Protein AF-A0A7S2W1U4-F1 (afdb_monomer)

Foldseek 3Di:
DDDDDDDDDDDDDDPDDDPPDDDDDDPPDDDDDDDDDPPDPPPPPPPPPDPDPPVPPPVVLVVVVVVVVPPPDDDDDDDDDDDDDDDDDDDDDDPPPPPDPPPPDPDDQDDLVNLQVVQWDQDPVRQIDSLRCLALVSLVSSQVSDPDRDPDSVVVSVCSLVCQFAVLDPPRPHDPPRNSSNVLVQLQPDLARNSQVPDADPVPRDRDRHSNVGPPHQGPVNCVVVVNPPPSDPPPDDDPDPPDPPPPDDDDD

pLDDT: mean 70.22, std 23.16, range [35.12, 98.31]

Sequence (253 aa):
HLHDGTEAKNPHPLKMSNIRTSPQQTNLHLHDGTEANFEHYDSHLLEFHGPNEDETSDLELLDWLSASSMLELSKNDPQASQQSNDPQANQQSGSVKKELPLLIDLGTTRTSLSVFLDYVQIGPDGKVDVSGILSRDCYEAWIKSRRSPPKNPEQAFRKSLVARITRTNHGTIPFTPEIEAGLLKLIRRSHVWECFRDRIKPQTGKLIRIGVKACRAVGHHERLALGTKVEVGCKRGNSSVVEQPQTKRLKSE

Secondary structure (DSSP, 8-state):
----------PPP-------------------------------------------STTHHHHHHHHHTTSS----------------------------------S----HHHHHHTT-EE-TTS-EE-GGGGSHHHHHHHHHTSSS--SSHHHHHHHHHHHHHH--STTPPPPPHHHHHHHHHHHHH-SS-GGGTT-B-TTT--B--TTTT---PPPHHHHHHTT---------S----------------

Mean predicted aligned error: 18.12 Å

Organism: NCBI:txid96639

Structure (mmCIF, N/CA/C/O backbone):
data_AF-A0A7S2W1U4-F1
#
_entry.id   AF-A0A7S2W1U4-F1
#
loop_
_atom_site.group_PDB
_atom_site.id
_atom_site.type_symbol
_atom_site.label_atom_id
_atom_site.label_alt_id
_atom_site.label_comp_id
_atom_site.label_asym_id
_atom_site.label_entity_id
_atom_site.label_seq_id
_atom_site.pdbx_PDB_ins_code
_atom_site.Cartn_x
_atom_site.Cartn_y
_atom_site.Cartn_z
_atom_site.occupancy
_atom_site.B_iso_or_equiv
_atom_site.auth_seq_id
_atom_site.auth_comp_id
_atom_site.auth_asym_id
_atom_site.auth_atom_id
_atom_site.pdbx_PDB_model_num
ATOM 1 N N . HIS A 1 1 ? 29.432 10.791 75.190 1.00 53.31 1 HIS A N 1
ATOM 2 C CA . HIS A 1 1 ? 29.113 10.838 73.750 1.00 53.31 1 HIS A CA 1
ATOM 3 C C . HIS A 1 1 ? 27.600 10.679 73.664 1.00 53.31 1 HIS A C 1
ATOM 5 O O . HIS A 1 1 ? 27.140 9.568 73.859 1.00 53.31 1 HIS A O 1
ATOM 11 N N . LEU A 1 2 ? 26.782 11.725 73.834 1.00 49.03 2 LEU A N 1
ATOM 12 C CA . LEU A 1 2 ? 26.544 12.921 73.001 1.00 49.03 2 LEU A CA 1
ATOM 13 C C . LEU A 1 2 ? 25.961 12.604 71.610 1.00 49.03 2 LEU A C 1
ATOM 15 O O . LEU A 1 2 ? 26.601 11.892 70.842 1.00 49.03 2 LEU A O 1
ATOM 19 N N . HIS A 1 3 ? 24.813 13.256 71.359 1.00 42.50 3 HIS A N 1
ATOM 20 C CA . HIS A 1 3 ? 24.022 13.471 70.132 1.00 42.50 3 HIS A CA 1
ATOM 21 C C . HIS A 1 3 ? 22.961 12.413 69.779 1.00 42.50 3 HIS A C 1
ATOM 23 O O . HIS A 1 3 ? 23.266 11.246 69.576 1.00 42.50 3 HIS A O 1
ATOM 29 N N . ASP A 1 4 ? 21.679 12.757 69.991 1.00 46.75 4 ASP A N 1
ATOM 30 C CA . ASP A 1 4 ? 20.750 13.467 69.065 1.00 46.75 4 ASP A CA 1
ATOM 31 C C . ASP A 1 4 ? 20.205 12.485 68.016 1.00 46.75 4 ASP A C 1
ATOM 33 O O . ASP A 1 4 ? 20.963 11.795 67.353 1.00 46.75 4 ASP A O 1
ATOM 37 N N . GLY A 1 5 ? 18.901 12.291 67.836 1.00 50.69 5 GLY A N 1
ATOM 38 C CA . GLY A 1 5 ? 17.855 13.301 67.756 1.00 50.69 5 GLY A CA 1
ATOM 39 C C . GLY A 1 5 ? 17.369 13.322 66.305 1.00 50.69 5 GLY A C 1
ATOM 40 O O . GLY A 1 5 ? 18.093 13.771 65.424 1.00 50.69 5 GLY A O 1
ATOM 41 N N . THR A 1 6 ? 16.177 12.790 66.024 1.00 57.50 6 THR A N 1
ATOM 42 C CA . THR A 1 6 ? 15.364 13.217 64.868 1.00 57.50 6 THR A CA 1
ATOM 43 C C . THR A 1 6 ? 13.928 12.723 65.007 1.00 57.50 6 THR A C 1
ATOM 45 O O . THR A 1 6 ? 13.585 11.574 64.735 1.00 57.50 6 THR A O 1
ATOM 48 N N . GLU A 1 7 ? 13.098 13.652 65.470 1.00 51.91 7 GLU A N 1
ATOM 49 C CA . GLU A 1 7 ? 11.645 13.638 65.389 1.00 51.91 7 GLU A CA 1
ATOM 50 C C . GLU A 1 7 ? 11.137 13.787 63.944 1.00 51.91 7 GLU A C 1
ATOM 52 O O . GLU A 1 7 ? 11.825 14.254 63.035 1.00 51.91 7 GLU A O 1
ATOM 57 N N . ALA A 1 8 ? 9.873 13.398 63.791 1.00 57.78 8 ALA A N 1
ATOM 58 C CA . ALA A 1 8 ? 9.029 13.364 62.606 1.00 57.78 8 ALA A CA 1
ATOM 59 C C . ALA A 1 8 ? 8.947 14.657 61.768 1.00 57.78 8 ALA A C 1
ATOM 61 O O . ALA A 1 8 ? 9.084 15.760 62.293 1.00 57.78 8 ALA A O 1
ATOM 62 N N . LYS A 1 9 ? 8.536 14.518 60.490 1.00 50.97 9 LYS A N 1
ATOM 63 C CA . LYS A 1 9 ? 7.667 15.497 59.799 1.00 50.97 9 LYS A CA 1
ATOM 64 C C . LYS A 1 9 ? 7.007 14.964 58.509 1.00 50.97 9 LYS A C 1
ATOM 66 O O . LYS A 1 9 ? 7.676 14.656 57.533 1.00 50.97 9 LYS A O 1
ATOM 71 N N . ASN A 1 10 ? 5.670 15.019 58.539 1.00 53.12 10 ASN A N 1
ATOM 72 C CA . ASN A 1 10 ? 4.697 15.281 57.466 1.00 53.12 10 ASN A CA 1
ATOM 73 C C . ASN A 1 10 ? 4.377 14.228 56.379 1.00 53.12 10 ASN A C 1
ATOM 75 O O . ASN A 1 10 ? 5.093 14.119 55.386 1.00 53.12 10 ASN A O 1
ATOM 79 N N . PRO A 1 11 ? 3.182 13.602 56.445 1.00 60.91 11 PRO A N 1
ATOM 80 C CA . PRO A 1 11 ? 2.493 13.103 55.260 1.00 60.91 11 PRO A CA 1
ATOM 81 C C . PRO A 1 11 ? 1.891 14.265 54.448 1.00 60.91 11 PRO A C 1
ATOM 83 O O . PRO A 1 11 ? 1.248 15.169 54.984 1.00 60.91 11 PRO A O 1
ATOM 86 N N . HIS A 1 12 ? 2.104 14.237 53.134 1.00 59.34 12 HIS A N 1
ATOM 87 C CA . HIS A 1 12 ? 1.520 15.183 52.184 1.00 59.34 12 HIS A CA 1
ATOM 88 C C . HIS A 1 12 ? -0.023 15.154 52.213 1.00 59.34 12 HIS A C 1
ATOM 90 O O . HIS A 1 12 ? -0.610 14.072 52.162 1.00 59.34 12 HIS A O 1
ATOM 96 N N . PRO A 1 13 ? -0.706 16.314 52.195 1.00 62.66 13 PRO A N 1
ATOM 97 C CA . PRO A 1 13 ? -2.147 16.358 51.998 1.00 62.66 13 PRO A CA 1
ATOM 98 C C . PRO A 1 13 ? -2.496 16.053 50.535 1.00 62.66 13 PRO A C 1
ATOM 100 O O . PRO A 1 13 ? -2.068 16.743 49.605 1.00 62.66 13 PRO A O 1
ATOM 103 N N . LEU A 1 14 ? -3.314 15.017 50.344 1.00 57.00 14 LEU A N 1
ATOM 104 C CA . LEU A 1 14 ? -4.010 14.730 49.095 1.00 57.00 14 LEU A CA 1
ATOM 105 C C . LEU A 1 14 ? -4.913 15.920 48.750 1.00 57.00 14 LEU A C 1
ATOM 107 O O . LEU A 1 14 ? -5.888 16.208 49.444 1.00 57.00 14 LEU A O 1
ATOM 111 N N . LYS A 1 15 ? -4.591 16.619 47.659 1.00 56.38 15 LYS A N 1
ATOM 112 C CA . LYS A 1 15 ? -5.483 17.608 47.051 1.00 56.38 15 LYS A CA 1
ATOM 113 C C . LYS A 1 15 ? -6.695 16.874 46.478 1.00 56.38 15 LYS A C 1
ATOM 115 O O . LYS A 1 15 ? -6.633 16.343 45.373 1.00 56.38 15 LYS A O 1
ATOM 120 N N . MET A 1 16 ? -7.798 16.864 47.222 1.00 49.78 16 MET A N 1
ATOM 121 C CA . MET A 1 16 ? -9.113 16.563 46.666 1.00 49.78 16 MET A CA 1
ATOM 122 C C . MET A 1 16 ? -9.545 17.729 45.776 1.00 49.78 16 MET A C 1
ATOM 124 O O . MET A 1 16 ? -9.906 18.805 46.247 1.00 49.78 16 MET A O 1
ATOM 128 N N . SER A 1 17 ? -9.460 17.531 44.464 1.00 59.09 17 SER A N 1
ATOM 129 C CA . SER A 1 17 ? -10.113 18.399 43.493 1.00 59.09 17 SER A CA 1
ATOM 130 C C . SER A 1 17 ? -11.624 18.187 43.568 1.00 59.09 17 SER A C 1
ATOM 132 O O . SER A 1 17 ? -12.117 17.081 43.347 1.00 59.09 17 SER A O 1
ATOM 134 N N . ASN A 1 18 ? -12.328 19.273 43.880 1.00 50.25 18 ASN A N 1
ATOM 135 C CA . ASN A 1 18 ? -13.777 19.394 43.947 1.00 50.25 18 ASN A CA 1
ATOM 136 C C . ASN A 1 18 ? -14.485 18.758 42.742 1.00 50.25 18 ASN A C 1
ATOM 138 O O . ASN A 1 18 ? -14.383 19.240 41.612 1.00 50.25 18 ASN A O 1
ATOM 142 N N . ILE A 1 19 ? -15.274 17.721 43.018 1.00 50.03 19 ILE A N 1
ATOM 143 C CA . ILE A 1 19 ? -16.351 17.260 42.146 1.00 50.03 19 ILE A CA 1
ATOM 144 C C . ILE A 1 19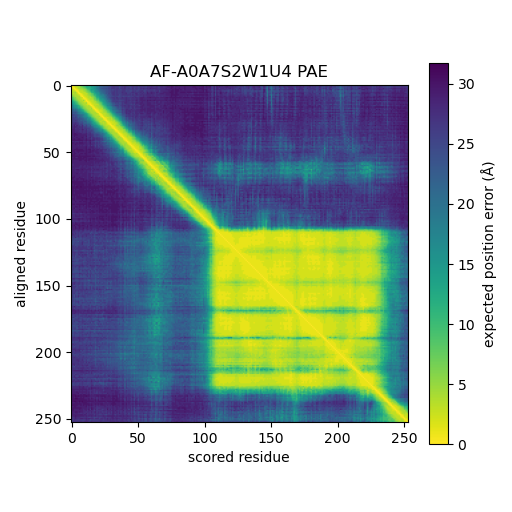 ? -17.428 18.345 42.192 1.00 50.03 19 ILE A C 1
ATOM 146 O O . ILE A 1 19 ? -18.155 18.483 43.172 1.00 50.03 19 ILE A O 1
ATOM 150 N N . ARG A 1 20 ? -17.507 19.155 41.136 1.00 46.09 20 ARG A N 1
ATOM 151 C CA . ARG A 1 20 ? -18.619 20.081 40.916 1.00 46.09 20 ARG A CA 1
ATOM 152 C C . ARG A 1 20 ? -19.754 19.280 40.277 1.00 46.09 20 ARG A C 1
ATOM 154 O O . ARG A 1 20 ? -19.863 19.202 39.057 1.00 46.09 20 ARG A O 1
ATOM 161 N N . THR A 1 21 ? -20.563 18.633 41.109 1.00 48.72 21 THR A N 1
ATOM 162 C CA . THR A 1 21 ? -21.870 18.102 40.715 1.00 48.72 21 THR A CA 1
ATOM 163 C C . THR A 1 21 ? -22.770 19.280 40.356 1.00 48.72 21 THR A C 1
ATOM 165 O O . THR A 1 21 ? -23.131 20.095 41.200 1.00 48.72 21 THR A O 1
ATOM 168 N N . SER A 1 22 ? -23.091 19.398 39.071 1.00 49.06 22 SER A N 1
ATOM 169 C CA . SER A 1 22 ? -24.125 20.302 38.581 1.00 49.06 22 SER A CA 1
ATOM 170 C C . SER A 1 22 ? -25.418 19.492 38.447 1.00 49.06 22 SER A C 1
ATOM 172 O O . SER A 1 22 ? -25.438 18.548 37.657 1.00 49.06 22 SER A O 1
ATOM 174 N N . PRO A 1 23 ? -26.480 19.790 39.213 1.00 54.41 23 PRO A N 1
ATOM 175 C CA . PRO A 1 23 ? -27.789 19.212 38.970 1.00 54.41 23 PRO A CA 1
ATOM 176 C C . PRO A 1 23 ? -28.484 20.058 37.900 1.00 54.41 23 PRO A C 1
ATOM 178 O O . PRO A 1 23 ? -29.063 21.099 38.203 1.00 54.41 23 PRO A O 1
ATOM 181 N N . GLN A 1 24 ? -28.418 19.636 36.637 1.00 47.47 24 GLN A N 1
ATOM 182 C CA . GLN A 1 24 ? -29.320 20.164 35.614 1.00 47.47 24 GLN A CA 1
ATOM 183 C C . GLN A 1 24 ? -30.478 19.193 35.401 1.00 47.47 24 GLN A C 1
ATOM 185 O O . GLN A 1 24 ? -30.355 18.152 34.766 1.00 47.47 24 GLN A O 1
ATOM 190 N N . GLN A 1 25 ? -31.569 19.565 36.068 1.00 47.97 25 GLN A N 1
ATOM 191 C CA . GLN A 1 25 ? -32.973 19.448 35.684 1.00 47.97 25 GLN A CA 1
ATOM 192 C C . GLN A 1 25 ? -33.305 18.473 34.546 1.00 47.97 25 GLN A C 1
ATOM 194 O O . GLN A 1 25 ? -33.099 18.735 33.363 1.00 47.97 25 GLN A O 1
ATOM 199 N N . THR A 1 26 ? -33.971 17.394 34.942 1.00 47.81 26 THR A N 1
ATOM 200 C CA . THR A 1 26 ? -34.848 16.586 34.102 1.00 47.81 26 THR A CA 1
ATOM 201 C C . THR A 1 26 ? -36.042 17.427 33.643 1.00 47.81 26 THR A C 1
ATOM 203 O O . THR A 1 26 ? -36.993 17.614 34.399 1.00 47.81 26 THR A O 1
ATOM 206 N N . ASN A 1 27 ? -36.020 17.909 32.400 1.00 45.00 27 ASN A N 1
ATOM 207 C CA . ASN A 1 27 ? -37.248 18.241 31.682 1.00 45.00 27 ASN A CA 1
ATOM 208 C C . ASN A 1 27 ? -37.675 17.002 30.890 1.00 45.00 27 ASN A C 1
ATOM 210 O O . ASN A 1 27 ? -37.241 16.772 29.764 1.00 45.00 27 ASN A O 1
ATOM 214 N N . LEU A 1 28 ? -38.508 16.183 31.533 1.00 43.19 28 LEU A N 1
ATOM 215 C CA . LEU A 1 28 ? -39.377 15.220 30.867 1.00 43.19 28 LEU A CA 1
ATOM 216 C C . LEU A 1 28 ? -40.423 16.025 30.089 1.00 43.19 28 LEU A C 1
ATOM 218 O O . LEU A 1 28 ? -41.425 16.457 30.652 1.00 43.19 28 LEU A O 1
ATOM 222 N N . HIS A 1 29 ? -40.166 16.261 28.804 1.00 47.44 29 HIS A N 1
ATOM 223 C CA . HIS A 1 29 ? -41.210 16.658 27.870 1.00 47.44 29 HIS A CA 1
ATOM 224 C C . HIS A 1 29 ? -41.715 15.390 27.186 1.00 47.44 29 HIS A C 1
ATOM 226 O O . HIS A 1 29 ? -41.067 14.823 26.307 1.00 47.44 29 HIS A O 1
ATOM 232 N N . LEU A 1 30 ? -42.847 14.909 27.695 1.00 45.09 30 LEU A N 1
ATOM 233 C CA . LEU A 1 30 ? -43.672 13.884 27.082 1.00 45.09 30 LEU A CA 1
ATOM 234 C C . LEU A 1 30 ? -44.265 14.506 25.807 1.00 45.09 30 LEU A C 1
ATOM 236 O O . LEU A 1 30 ? -45.206 15.291 25.889 1.00 45.09 30 LEU A O 1
ATOM 240 N N . HIS A 1 31 ? -43.689 14.208 24.642 1.00 46.72 31 HIS A N 1
ATOM 241 C CA . HIS A 1 31 ? -44.407 14.372 23.382 1.00 46.72 31 HIS A CA 1
ATOM 242 C C . HIS A 1 31 ? -45.022 13.034 23.015 1.00 46.72 31 HIS A C 1
ATOM 244 O O . HIS A 1 31 ? -44.354 12.102 22.570 1.00 46.72 31 HIS A O 1
ATOM 250 N N . ASP A 1 32 ? -46.311 12.982 23.306 1.00 44.62 32 ASP A N 1
ATOM 251 C CA . ASP A 1 32 ? -47.260 12.009 22.819 1.00 44.62 32 ASP A CA 1
ATOM 252 C C . ASP A 1 32 ? -47.449 12.185 21.302 1.00 44.62 32 ASP A C 1
ATOM 254 O O . ASP A 1 32 ? -47.448 13.310 20.799 1.00 44.62 32 ASP A O 1
ATOM 258 N N . GLY A 1 33 ? -47.594 11.055 20.612 1.00 47.78 33 GLY A N 1
ATOM 259 C CA . GLY A 1 33 ? -48.201 10.899 19.289 1.00 47.78 33 GLY A CA 1
ATOM 260 C C . GLY A 1 33 ? -47.748 11.802 18.137 1.00 47.78 33 GLY A C 1
ATOM 261 O O . GLY A 1 33 ? -48.260 12.904 17.961 1.00 47.78 33 GLY A O 1
ATOM 262 N N . THR A 1 34 ? -46.975 11.250 17.196 1.00 41.53 34 THR A N 1
ATOM 263 C CA . THR A 1 34 ? -47.354 11.376 15.776 1.00 41.53 34 THR A CA 1
ATOM 264 C C . THR A 1 34 ? -46.799 10.217 14.950 1.00 41.53 34 THR A C 1
ATOM 266 O O . THR A 1 34 ? -45.601 10.072 14.734 1.00 41.53 34 THR A O 1
ATOM 269 N N . GLU A 1 35 ? -47.740 9.346 14.612 1.00 40.97 35 GLU A N 1
ATOM 270 C CA . GLU A 1 35 ? -47.898 8.518 13.420 1.00 40.97 35 GLU A CA 1
ATOM 271 C C . GLU A 1 35 ? -46.722 8.388 12.442 1.00 40.97 35 GLU A C 1
ATOM 273 O O . GLU A 1 35 ? -46.142 9.343 11.928 1.00 40.97 35 GLU A O 1
ATOM 278 N N . ALA A 1 36 ? -46.456 7.122 12.130 1.00 50.59 36 ALA A N 1
ATOM 279 C CA . ALA A 1 36 ? -45.619 6.666 11.046 1.00 50.59 36 ALA A CA 1
ATOM 280 C C . ALA A 1 36 ? -46.023 7.309 9.709 1.00 50.59 36 ALA A C 1
ATOM 282 O O . ALA A 1 36 ? -47.013 6.915 9.101 1.00 50.59 36 ALA A O 1
ATOM 283 N N . ASN A 1 37 ? -45.185 8.213 9.206 1.00 40.19 37 ASN A N 1
ATOM 284 C CA . ASN A 1 37 ? -45.071 8.458 7.775 1.00 40.19 37 ASN A CA 1
ATOM 285 C C . ASN A 1 37 ? -43.780 7.807 7.287 1.00 40.19 37 ASN A C 1
ATOM 287 O O . ASN A 1 37 ? -42.676 8.336 7.410 1.00 40.19 37 ASN A O 1
ATOM 291 N N . PHE A 1 38 ? -43.954 6.592 6.772 1.00 40.97 38 PHE A N 1
ATOM 292 C CA . PHE A 1 38 ? -42.997 5.898 5.927 1.00 40.97 38 PHE A CA 1
ATOM 293 C C . PHE A 1 38 ? -42.924 6.680 4.605 1.00 40.97 38 PHE A C 1
ATOM 295 O O . PHE A 1 38 ? -43.604 6.359 3.632 1.00 40.97 38 PHE A O 1
ATOM 302 N N . GLU A 1 39 ? -42.148 7.764 4.583 1.00 39.75 39 GLU A N 1
ATOM 303 C CA . GLU A 1 39 ? -41.808 8.436 3.333 1.00 39.75 39 GLU A CA 1
ATOM 304 C C . GLU A 1 39 ? -40.935 7.492 2.505 1.00 39.75 39 GLU A C 1
ATOM 306 O O . GLU A 1 39 ? -39.762 7.245 2.787 1.00 39.75 39 GLU A O 1
ATOM 311 N N . HIS A 1 40 ? -41.602 6.876 1.531 1.00 42.25 40 HIS A N 1
ATOM 312 C CA . HIS A 1 40 ? -41.146 6.674 0.163 1.00 42.25 40 HIS A CA 1
ATOM 313 C C . HIS A 1 40 ? -39.700 7.146 -0.066 1.00 42.25 40 HIS A C 1
ATOM 315 O O . HIS A 1 40 ? -39.442 8.307 -0.377 1.00 42.25 40 HIS A O 1
ATOM 321 N N . TYR A 1 41 ? -38.741 6.227 0.076 1.00 43.03 41 TYR A N 1
ATOM 322 C CA . TYR A 1 41 ? -37.433 6.424 -0.534 1.00 43.03 41 TYR A CA 1
ATOM 323 C C . TYR A 1 41 ? -37.633 6.284 -2.038 1.00 43.03 41 TYR A C 1
ATOM 325 O O . TYR A 1 41 ? -37.680 5.178 -2.576 1.00 43.03 41 TYR A O 1
ATOM 333 N N . ASP A 1 42 ? -37.815 7.436 -2.672 1.00 36.91 42 ASP A N 1
ATOM 334 C CA . ASP A 1 42 ? -37.832 7.602 -4.109 1.00 36.91 42 ASP A CA 1
ATOM 335 C C . ASP A 1 42 ? -36.513 7.059 -4.666 1.00 36.91 42 ASP A C 1
ATOM 337 O O . ASP A 1 42 ? -35.419 7.594 -4.443 1.00 36.91 42 ASP A O 1
ATOM 341 N N . SER A 1 43 ? -36.619 5.908 -5.320 1.00 41.94 43 SER A N 1
ATOM 342 C CA . SER A 1 43 ? -35.563 5.269 -6.081 1.00 41.94 43 SER A CA 1
ATOM 343 C C . SER A 1 43 ? -35.317 6.088 -7.343 1.00 41.94 43 SER A C 1
ATOM 345 O O . SER A 1 43 ? -35.634 5.657 -8.451 1.00 41.94 43 SER A O 1
ATOM 347 N N . HIS A 1 44 ? -34.729 7.272 -7.185 1.00 40.03 44 HIS A N 1
ATOM 348 C CA . HIS A 1 44 ? -34.102 7.953 -8.300 1.00 40.03 44 HIS A CA 1
ATOM 349 C C . HIS A 1 44 ? -32.885 7.135 -8.725 1.00 40.03 44 HIS A C 1
ATOM 351 O O . HIS A 1 44 ? -31.802 7.209 -8.140 1.00 40.03 44 HIS A O 1
ATOM 357 N N . LEU A 1 45 ? -3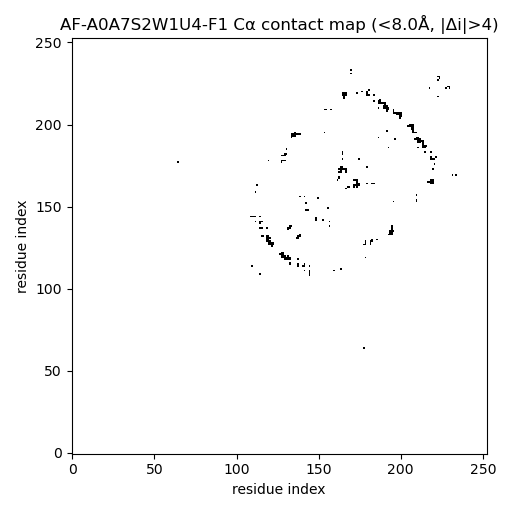3.137 6.316 -9.747 1.00 44.28 45 LEU A N 1
ATOM 358 C CA . LEU A 1 45 ? -32.213 5.899 -10.787 1.00 44.28 45 LEU A CA 1
ATOM 359 C C . LEU A 1 45 ? -31.160 7.002 -11.004 1.00 44.28 45 LEU A C 1
ATOM 361 O O . LEU A 1 45 ? -31.369 7.971 -11.731 1.00 44.28 45 LEU A O 1
ATOM 365 N N . LEU A 1 46 ? -30.016 6.871 -10.338 1.00 39.75 46 LEU A N 1
ATOM 366 C CA . LEU A 1 46 ? -28.792 7.517 -10.776 1.00 39.75 46 LEU A CA 1
ATOM 367 C C . LEU A 1 46 ? -28.317 6.702 -11.976 1.00 39.75 46 LEU A C 1
ATOM 369 O O . LEU A 1 46 ? -27.501 5.790 -11.841 1.00 39.75 46 LEU A O 1
ATOM 373 N N . GLU A 1 47 ? -28.866 7.024 -13.147 1.00 39.81 47 GLU A N 1
ATOM 374 C CA . GLU A 1 47 ? -28.213 6.755 -14.423 1.00 39.81 47 GLU A CA 1
ATOM 375 C C . GLU A 1 47 ? -26.906 7.550 -14.430 1.00 39.81 47 GLU A C 1
ATOM 377 O O . GLU A 1 47 ? -26.808 8.688 -14.888 1.00 39.81 47 GLU A O 1
ATOM 382 N N . PHE A 1 48 ? -25.882 6.964 -13.816 1.00 37.41 48 PHE A N 1
ATOM 383 C CA . PHE A 1 48 ? -24.517 7.400 -14.014 1.00 37.41 48 PHE A CA 1
ATOM 384 C C . PHE A 1 48 ? -24.171 7.020 -15.449 1.00 37.41 48 PHE A C 1
ATOM 386 O O . PHE A 1 48 ? -23.882 5.859 -15.736 1.00 37.41 48 PHE A O 1
ATOM 393 N N . HIS A 1 49 ? -24.234 8.003 -16.348 1.00 40.78 49 HIS A N 1
ATOM 394 C CA . HIS A 1 49 ? -23.565 7.921 -17.637 1.00 40.78 49 HIS A CA 1
ATOM 395 C C . HIS A 1 49 ? -22.132 7.444 -17.383 1.00 40.78 49 HIS A C 1
ATOM 397 O O . HIS A 1 49 ? -21.346 8.119 -16.708 1.00 40.78 49 HIS A O 1
ATOM 403 N N . GLY A 1 50 ? -21.845 6.227 -17.848 1.00 37.19 50 GLY A N 1
ATOM 404 C CA . GLY A 1 50 ? -20.525 5.627 -17.763 1.00 37.19 50 GLY A CA 1
ATOM 405 C C . GLY A 1 50 ? -19.489 6.547 -18.412 1.00 37.19 50 GLY A C 1
ATOM 406 O O . GLY A 1 50 ? -19.820 7.288 -19.341 1.00 37.19 50 GLY A O 1
ATOM 407 N N . PRO A 1 51 ? -18.240 6.554 -17.921 1.00 43.53 51 PRO A N 1
ATOM 408 C CA . PRO A 1 51 ? -17.176 7.227 -18.642 1.00 43.53 51 PRO A CA 1
ATOM 409 C C . PRO A 1 51 ? -17.043 6.567 -20.018 1.00 43.53 51 PRO A C 1
ATOM 411 O O . PRO A 1 51 ? -16.982 5.343 -20.103 1.00 43.53 51 PRO A O 1
ATOM 414 N N . ASN A 1 52 ? -17.042 7.396 -21.065 1.00 37.84 52 ASN A N 1
ATOM 415 C CA . ASN A 1 52 ? -16.758 6.996 -22.438 1.00 37.84 52 ASN A CA 1
ATOM 416 C C . ASN A 1 52 ? -15.566 6.035 -22.476 1.00 37.84 52 ASN A C 1
ATOM 418 O O . ASN A 1 52 ? -14.511 6.312 -21.898 1.00 37.84 52 ASN A O 1
ATOM 422 N N . GLU A 1 53 ? -15.765 4.922 -23.171 1.00 43.56 53 GLU A N 1
ATOM 423 C CA . GLU A 1 53 ? -14.729 3.971 -23.540 1.00 43.56 53 GLU A CA 1
ATOM 424 C C . GLU A 1 53 ? -13.802 4.621 -24.575 1.00 43.56 53 GLU A C 1
ATOM 426 O O . GLU A 1 53 ? -13.932 4.400 -25.772 1.00 43.56 53 GLU A O 1
ATOM 431 N N . ASP A 1 54 ? -12.864 5.450 -24.117 1.00 40.75 54 ASP A N 1
ATOM 432 C CA . ASP A 1 54 ? -11.631 5.704 -24.865 1.00 40.75 54 ASP A CA 1
ATOM 433 C C . ASP A 1 54 ? -10.610 4.627 -24.456 1.00 40.75 54 ASP A C 1
ATOM 435 O O . ASP A 1 54 ? -9.731 4.826 -23.611 1.00 40.75 54 ASP A O 1
ATOM 439 N N . GLU A 1 55 ? -10.769 3.437 -25.046 1.00 49.31 55 GLU A N 1
ATOM 440 C CA . GLU A 1 55 ? -9.823 2.310 -25.016 1.00 49.31 55 GLU A CA 1
ATOM 441 C C . GLU A 1 55 ? -8.535 2.616 -25.814 1.00 49.31 55 GLU A C 1
ATOM 443 O O . GLU A 1 55 ? -8.170 1.908 -26.750 1.00 49.31 55 GLU A O 1
ATOM 448 N N . THR A 1 56 ? -7.795 3.673 -25.467 1.00 47.59 56 THR A N 1
ATOM 449 C CA . THR A 1 56 ? -6.530 3.988 -26.169 1.00 47.59 56 THR A CA 1
ATOM 450 C C . THR A 1 56 ? -5.353 4.324 -25.258 1.00 47.59 56 THR A C 1
ATOM 452 O O . THR A 1 56 ? -4.430 5.014 -25.679 1.00 47.59 56 THR A O 1
ATOM 455 N N . SER A 1 57 ? -5.308 3.845 -24.009 1.00 50.41 57 SER A N 1
ATOM 456 C CA . SER A 1 57 ? -4.141 4.127 -23.139 1.00 50.41 57 SER A CA 1
ATOM 457 C C . SER A 1 57 ? -3.609 2.964 -22.298 1.00 50.41 57 SER A C 1
ATOM 459 O O . SER A 1 57 ? -2.600 3.139 -21.618 1.00 50.41 57 SER A O 1
ATOM 461 N N . ASP A 1 58 ? -4.193 1.764 -22.374 1.00 47.31 58 ASP A N 1
ATOM 462 C CA . ASP A 1 58 ? -3.692 0.604 -21.610 1.00 47.31 58 ASP A CA 1
ATOM 463 C C . ASP A 1 58 ? -2.556 -0.167 -22.325 1.00 47.31 58 ASP A C 1
ATOM 465 O O . ASP A 1 58 ? -1.889 -0.993 -21.699 1.00 47.31 58 ASP A O 1
ATOM 469 N N . LEU A 1 59 ? -2.264 0.139 -23.599 1.00 46.72 59 LEU A N 1
ATOM 470 C CA . LEU A 1 59 ? -1.172 -0.498 -24.355 1.00 46.72 59 LEU A CA 1
ATOM 471 C C . LEU A 1 59 ? 0.198 0.184 -24.185 1.00 46.72 59 LEU A C 1
ATOM 473 O O . LEU A 1 59 ? 1.209 -0.512 -24.203 1.00 46.72 59 LEU A O 1
ATOM 477 N N . GLU A 1 60 ? 0.272 1.494 -23.921 1.00 49.94 60 GLU A N 1
ATOM 478 C CA . GLU A 1 60 ? 1.574 2.168 -23.725 1.00 49.94 60 GLU A CA 1
ATOM 479 C C . GLU A 1 60 ? 2.201 1.883 -22.347 1.00 49.94 60 GLU A C 1
ATOM 481 O O . GLU A 1 60 ? 3.419 1.927 -22.176 1.00 49.94 60 GLU A O 1
ATOM 486 N N . LEU A 1 61 ? 1.390 1.512 -21.351 1.00 50.22 61 LEU A N 1
ATOM 487 C CA . LEU A 1 61 ? 1.872 1.203 -19.999 1.00 50.22 61 LEU A CA 1
ATOM 488 C C . LEU A 1 61 ? 2.465 -0.216 -19.886 1.00 50.22 61 LEU A C 1
ATOM 490 O O . LEU A 1 61 ? 3.184 -0.515 -18.929 1.00 50.22 61 LEU A O 1
ATOM 494 N N . LEU A 1 62 ? 2.173 -1.095 -20.851 1.00 47.69 62 LEU A N 1
ATOM 495 C CA . LEU A 1 62 ? 2.783 -2.424 -20.970 1.00 47.69 62 LEU A CA 1
ATOM 496 C C . LEU A 1 62 ? 4.158 -2.372 -21.653 1.00 47.69 62 LEU A C 1
ATOM 498 O O . LEU A 1 62 ? 5.029 -3.165 -21.295 1.00 47.69 62 LEU A O 1
ATOM 502 N N . ASP A 1 63 ? 4.388 -1.407 -22.546 1.00 49.53 63 ASP A N 1
ATOM 503 C CA . ASP A 1 63 ? 5.664 -1.263 -23.260 1.00 49.53 63 ASP A CA 1
ATOM 504 C C . ASP A 1 63 ? 6.806 -0.810 -22.324 1.00 49.53 63 ASP A C 1
ATOM 506 O O . ASP A 1 63 ? 7.945 -1.272 -22.416 1.00 49.53 63 ASP A O 1
ATOM 510 N N . TRP A 1 64 ? 6.484 -0.010 -21.299 1.00 52.44 64 TRP A N 1
ATOM 511 C CA . TRP A 1 64 ? 7.461 0.424 -20.292 1.00 52.44 64 TRP A CA 1
ATOM 512 C C . TRP A 1 64 ? 8.036 -0.726 -19.439 1.00 52.44 64 TRP A C 1
ATOM 514 O O . TRP A 1 64 ? 9.221 -0.708 -19.089 1.00 52.44 64 TRP A O 1
ATOM 524 N N . LEU A 1 65 ? 7.229 -1.750 -19.128 1.00 51.03 65 LEU A N 1
ATOM 525 C CA . LEU A 1 65 ? 7.703 -2.934 -18.395 1.00 51.03 65 LEU A CA 1
ATOM 526 C C . LEU A 1 65 ? 8.629 -3.807 -19.260 1.00 51.03 65 LEU A C 1
ATOM 528 O O . LEU A 1 65 ? 9.554 -4.418 -18.730 1.00 51.03 65 LEU A O 1
ATOM 532 N N . SER A 1 66 ? 8.429 -3.813 -20.583 1.00 54.28 66 SER A N 1
ATOM 533 C CA . SER A 1 66 ? 9.296 -4.517 -21.537 1.00 54.28 66 SER A CA 1
ATOM 534 C C . SER A 1 66 ? 10.675 -3.849 -21.653 1.00 54.28 66 SER A C 1
ATOM 536 O O . SER A 1 66 ? 11.708 -4.518 -21.604 1.00 54.28 66 SER A O 1
ATOM 538 N N . ALA A 1 67 ? 10.715 -2.511 -21.693 1.00 49.69 67 ALA A N 1
ATOM 539 C CA . ALA A 1 67 ? 11.958 -1.753 -21.855 1.00 49.69 67 ALA A CA 1
ATOM 540 C C . ALA A 1 67 ? 12.906 -1.837 -20.641 1.00 49.69 67 ALA A C 1
ATOM 542 O O . ALA A 1 67 ? 14.124 -1.757 -20.802 1.00 49.69 67 ALA A O 1
ATOM 543 N N . SER A 1 68 ? 12.375 -2.033 -19.428 1.00 51.06 68 SER A N 1
ATOM 544 C CA . SER A 1 68 ? 13.196 -2.135 -18.208 1.00 51.06 68 SER A CA 1
ATOM 545 C C . SER A 1 68 ? 13.796 -3.532 -17.996 1.00 51.06 68 SER A C 1
ATOM 547 O O . SER A 1 68 ? 14.831 -3.657 -17.347 1.00 51.06 68 SER A O 1
ATOM 549 N N . SER A 1 69 ? 13.223 -4.574 -18.612 1.00 46.00 69 SER A N 1
ATOM 550 C CA . SER A 1 69 ? 13.775 -5.938 -18.579 1.00 46.00 69 SER A CA 1
ATOM 551 C C . SER A 1 69 ? 14.996 -6.127 -19.494 1.00 46.00 69 SER A C 1
ATOM 553 O O . SER A 1 69 ? 15.643 -7.172 -19.437 1.00 46.00 69 SER A O 1
ATOM 555 N N . MET A 1 70 ? 15.324 -5.149 -20.347 1.00 47.25 70 MET A N 1
ATOM 556 C CA . MET A 1 70 ? 16.335 -5.303 -21.399 1.00 47.25 70 MET A CA 1
ATOM 557 C C . MET A 1 70 ? 17.747 -4.804 -21.041 1.00 47.25 70 MET A C 1
ATOM 559 O O . MET A 1 70 ? 18.640 -4.869 -21.885 1.00 47.25 70 MET A O 1
ATOM 563 N N . LEU A 1 71 ? 17.984 -4.338 -19.808 1.00 51.84 71 LEU A N 1
ATOM 564 C CA . LEU A 1 71 ? 19.288 -3.800 -19.383 1.00 51.84 71 LEU A CA 1
ATOM 565 C C . LEU A 1 71 ? 20.151 -4.738 -18.513 1.00 51.84 71 LEU A C 1
ATOM 567 O O . LEU A 1 71 ? 21.257 -4.347 -18.155 1.00 51.84 71 LEU A O 1
ATOM 571 N N . GLU A 1 72 ? 19.734 -5.981 -18.245 1.00 51.78 72 GLU A N 1
ATOM 572 C CA . GLU A 1 72 ? 20.531 -6.950 -17.457 1.00 51.78 72 GLU A CA 1
ATOM 573 C C . GLU A 1 72 ? 20.774 -8.301 -18.155 1.00 51.78 72 GLU A C 1
ATOM 575 O O . GLU A 1 72 ? 20.679 -9.363 -17.549 1.00 51.78 72 GLU A O 1
ATOM 580 N N . LEU A 1 73 ? 21.147 -8.299 -19.437 1.00 47.81 73 LEU A N 1
ATOM 581 C CA . LEU A 1 73 ? 21.674 -9.504 -20.094 1.00 47.81 73 LEU A CA 1
ATOM 582 C C . LEU A 1 73 ? 22.934 -9.171 -20.896 1.00 47.81 73 LEU A C 1
ATOM 584 O O . LEU A 1 73 ? 22.932 -9.093 -22.122 1.00 47.81 73 LEU A O 1
ATOM 588 N N . SER A 1 74 ? 24.050 -8.981 -20.192 1.00 49.81 74 SER A N 1
ATOM 589 C CA . SER A 1 74 ? 25.368 -9.112 -20.810 1.00 49.81 74 SER A CA 1
ATOM 590 C C . SER A 1 74 ? 26.371 -9.704 -19.826 1.00 49.81 74 SER A C 1
ATOM 592 O O . SER A 1 74 ? 26.719 -9.076 -18.830 1.00 49.81 74 SER A O 1
ATOM 594 N N . LYS A 1 75 ? 26.870 -10.885 -20.216 1.00 49.00 75 LYS A N 1
ATOM 595 C CA . LYS A 1 75 ? 27.994 -11.664 -19.673 1.00 49.00 75 LYS A CA 1
ATOM 596 C C . LYS A 1 75 ? 27.655 -12.568 -18.493 1.00 49.00 75 LYS A C 1
ATOM 598 O O . LYS A 1 75 ? 27.799 -12.177 -17.344 1.00 49.00 75 LYS A O 1
ATOM 603 N N . ASN A 1 76 ? 27.318 -13.816 -18.815 1.00 47.06 76 ASN A N 1
ATOM 604 C CA . ASN A 1 76 ? 28.078 -14.969 -18.328 1.00 47.06 76 ASN A CA 1
ATOM 605 C C . ASN A 1 76 ? 27.864 -16.156 -19.276 1.00 47.06 76 ASN A C 1
ATOM 607 O O . ASN A 1 76 ? 26.738 -16.606 -19.480 1.00 47.06 76 ASN A O 1
ATOM 611 N N . ASP A 1 77 ? 28.964 -16.608 -19.877 1.00 51.09 77 ASP A N 1
ATOM 612 C CA . ASP A 1 77 ? 29.035 -17.813 -20.701 1.00 51.09 77 ASP A CA 1
ATOM 613 C C . ASP A 1 77 ? 28.936 -19.095 -19.851 1.00 51.09 77 ASP A C 1
ATOM 615 O O . ASP A 1 77 ? 29.260 -19.078 -18.658 1.00 51.09 77 ASP A O 1
ATOM 619 N N . PRO A 1 78 ? 28.518 -20.223 -20.457 1.00 54.72 78 PRO A N 1
ATOM 620 C CA . PRO A 1 78 ? 28.243 -21.466 -19.758 1.00 54.72 78 PRO A CA 1
ATOM 621 C C . PRO A 1 78 ? 29.476 -22.379 -19.712 1.00 54.72 78 PRO A C 1
ATOM 623 O O . PRO A 1 78 ? 30.143 -22.603 -20.722 1.00 54.72 78 PRO A O 1
ATOM 626 N N . GLN A 1 79 ? 29.715 -23.021 -18.567 1.00 46.25 79 GLN A N 1
ATOM 627 C CA . GLN A 1 79 ? 30.420 -24.302 -18.548 1.00 46.25 79 GLN A CA 1
ATOM 628 C C . GLN A 1 79 ? 29.477 -25.414 -18.108 1.00 46.25 79 GLN A C 1
ATOM 630 O O . GLN A 1 79 ? 28.979 -25.460 -16.986 1.00 46.25 79 GLN A O 1
ATOM 635 N N . ALA A 1 80 ? 29.252 -26.307 -19.065 1.00 46.28 80 ALA A N 1
ATOM 636 C CA . ALA A 1 80 ? 28.636 -27.604 -18.908 1.00 46.28 80 ALA A CA 1
ATOM 637 C C . ALA A 1 80 ? 29.500 -28.518 -18.032 1.00 46.28 80 ALA A C 1
ATOM 639 O O . ALA A 1 80 ? 30.722 -28.546 -18.178 1.00 46.28 80 ALA A O 1
ATOM 640 N N . SER A 1 81 ? 28.858 -29.342 -17.206 1.00 53.72 81 SER A N 1
ATOM 641 C CA . SER A 1 81 ? 29.352 -30.664 -16.808 1.00 53.72 81 SER A CA 1
ATOM 642 C C . SER A 1 81 ? 28.178 -31.537 -16.362 1.00 53.72 81 SER A C 1
ATOM 644 O O . SER A 1 81 ? 27.253 -31.074 -15.702 1.00 53.72 81 SER A O 1
ATOM 646 N N . GLN A 1 82 ? 28.215 -32.778 -16.836 1.00 46.69 82 GLN A N 1
ATOM 647 C CA . GLN A 1 82 ? 27.190 -33.820 -16.810 1.00 46.69 82 GLN A CA 1
ATOM 648 C C . GLN A 1 82 ? 27.166 -34.623 -15.491 1.00 46.69 82 GLN A C 1
ATOM 650 O O . GLN A 1 82 ? 28.095 -34.511 -14.700 1.00 46.69 82 GLN A O 1
ATOM 655 N N . GLN A 1 83 ? 26.186 -35.546 -15.412 1.00 42.00 83 GLN A N 1
ATOM 656 C CA . GLN A 1 83 ? 26.026 -36.725 -14.521 1.00 42.00 83 GLN A CA 1
ATOM 657 C C . GLN A 1 83 ? 25.145 -36.487 -13.282 1.00 42.00 83 GLN A C 1
ATOM 659 O O . GLN A 1 83 ? 25.279 -35.476 -12.614 1.00 42.00 83 GLN A O 1
ATOM 664 N N . SER A 1 84 ? 24.220 -37.365 -12.884 1.00 47.78 84 SER A N 1
ATOM 665 C CA . SER A 1 84 ? 23.732 -38.662 -13.383 1.00 47.78 84 SER A CA 1
ATOM 666 C C . SER A 1 84 ? 22.430 -38.996 -12.633 1.00 47.78 84 SER A C 1
ATOM 668 O O . SER A 1 84 ? 22.187 -38.476 -11.547 1.00 47.78 84 SER A O 1
ATOM 670 N N . ASN A 1 85 ? 21.605 -39.858 -13.226 1.00 56.62 85 ASN A N 1
ATOM 671 C CA . ASN A 1 85 ? 20.341 -40.365 -12.686 1.00 56.62 85 ASN A CA 1
ATOM 672 C C . ASN A 1 85 ? 20.516 -41.175 -11.390 1.00 56.62 85 ASN A C 1
ATOM 674 O O . ASN A 1 85 ? 21.460 -41.951 -11.312 1.00 56.62 85 ASN A O 1
ATOM 678 N N . ASP A 1 86 ? 19.545 -41.084 -10.472 1.00 50.62 86 ASP A N 1
ATOM 679 C CA . ASP A 1 86 ? 18.931 -42.260 -9.828 1.00 50.62 86 ASP A CA 1
ATOM 680 C C . ASP A 1 86 ? 17.590 -41.909 -9.137 1.00 50.62 86 ASP A C 1
ATOM 682 O O . ASP A 1 86 ? 17.486 -40.851 -8.508 1.00 50.62 86 ASP A O 1
ATOM 686 N N . PRO A 1 87 ? 16.550 -42.770 -9.224 1.00 60.16 87 PRO A N 1
ATOM 687 C CA . PRO A 1 87 ? 15.271 -42.569 -8.554 1.00 60.16 87 PRO A CA 1
ATOM 688 C C . PRO A 1 87 ? 15.149 -43.453 -7.302 1.00 60.16 87 PRO A C 1
ATOM 690 O O . PRO A 1 87 ? 15.200 -44.680 -7.387 1.00 60.16 87 PRO A O 1
ATOM 693 N N . GLN A 1 88 ? 14.861 -42.858 -6.142 1.00 45.78 88 GLN A N 1
ATOM 694 C CA . GLN A 1 88 ? 14.254 -43.599 -5.035 1.00 45.78 88 GLN A CA 1
ATOM 695 C C . GLN A 1 88 ? 13.034 -42.878 -4.473 1.00 45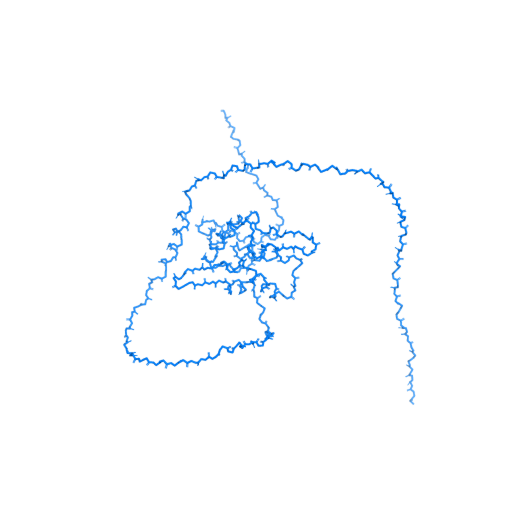.78 88 GLN A C 1
ATOM 697 O O . GLN A 1 88 ? 13.104 -41.810 -3.869 1.00 45.78 88 GLN A O 1
ATOM 702 N N . ALA A 1 89 ? 11.900 -43.541 -4.677 1.00 52.09 89 ALA A N 1
ATOM 703 C CA . ALA A 1 89 ? 10.682 -43.357 -3.926 1.00 52.09 89 ALA A CA 1
ATOM 704 C C . ALA A 1 89 ? 10.925 -43.691 -2.449 1.00 52.09 89 ALA A C 1
ATOM 706 O O . ALA A 1 89 ? 11.412 -44.776 -2.133 1.00 52.09 89 ALA A O 1
ATOM 707 N N . ASN A 1 90 ? 10.494 -42.813 -1.545 1.00 46.31 90 ASN A N 1
ATOM 708 C CA . ASN A 1 90 ? 10.018 -43.273 -0.250 1.00 46.31 90 ASN A CA 1
ATOM 709 C C . ASN A 1 90 ? 8.867 -42.392 0.240 1.00 46.31 90 ASN A C 1
ATOM 711 O O . ASN A 1 90 ? 9.000 -41.184 0.431 1.00 46.31 90 ASN A O 1
ATOM 715 N N . GLN A 1 91 ? 7.712 -43.038 0.366 1.00 51.09 91 GLN A N 1
ATOM 716 C CA . GLN A 1 91 ? 6.506 -42.521 0.993 1.00 51.09 91 GLN A CA 1
ATOM 717 C C . GLN A 1 91 ? 6.701 -42.452 2.515 1.00 51.09 91 GLN A C 1
ATOM 719 O O . GLN A 1 91 ? 7.577 -43.107 3.064 1.00 51.09 91 GLN A O 1
ATOM 724 N N . GLN A 1 92 ? 5.782 -41.739 3.172 1.00 49.22 92 GLN A N 1
ATOM 725 C CA . GLN A 1 92 ? 5.619 -41.558 4.622 1.00 49.22 92 GLN A CA 1
ATOM 726 C C . GLN A 1 92 ? 6.369 -40.368 5.228 1.00 49.22 92 GLN A C 1
ATOM 728 O O . GLN A 1 92 ? 7.517 -40.445 5.647 1.0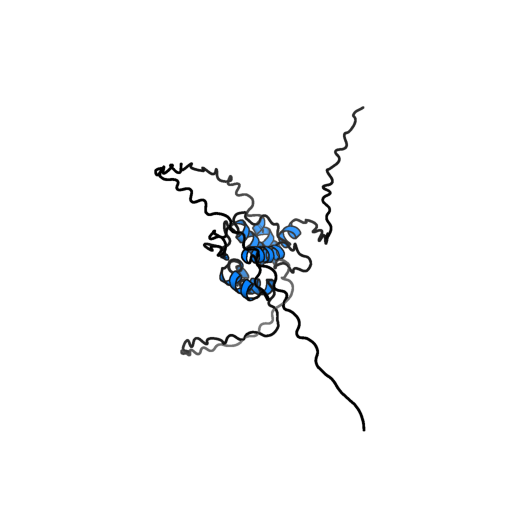0 49.22 92 GLN A O 1
ATOM 733 N N . SER A 1 93 ? 5.635 -39.278 5.437 1.00 46.69 93 SER A N 1
ATOM 734 C CA . SER A 1 93 ? 5.798 -38.503 6.667 1.00 46.69 93 SER A CA 1
ATOM 735 C C . SER A 1 93 ? 4.472 -37.851 7.041 1.00 46.69 93 SER A C 1
ATOM 737 O O . SER A 1 93 ? 3.879 -37.080 6.291 1.00 46.69 93 SER A O 1
ATOM 739 N N . GLY A 1 94 ? 3.964 -38.263 8.203 1.00 44.25 94 GLY A N 1
ATOM 740 C CA . GLY A 1 94 ? 2.730 -37.770 8.786 1.00 44.25 94 GLY A CA 1
ATOM 741 C C . GLY A 1 94 ? 2.783 -36.264 9.008 1.00 44.25 94 GLY A C 1
ATOM 742 O O . GLY A 1 94 ? 3.777 -35.714 9.482 1.00 44.25 94 GLY A O 1
ATOM 743 N N . SER A 1 95 ? 1.670 -35.616 8.679 1.00 43.50 95 SER A N 1
ATOM 744 C CA . SER A 1 95 ? 1.421 -34.197 8.894 1.00 43.50 95 SER A CA 1
ATOM 745 C C . SER A 1 95 ? 1.302 -33.893 10.393 1.00 43.50 95 SER A C 1
ATOM 747 O O . SER A 1 95 ? 0.212 -33.674 10.920 1.00 43.50 95 SER A O 1
ATOM 749 N N . VAL A 1 96 ? 2.436 -33.869 11.094 1.00 39.53 96 VAL A N 1
ATOM 750 C CA . VAL A 1 96 ? 2.555 -33.237 12.407 1.00 39.53 96 VAL A CA 1
ATOM 751 C C . VAL A 1 96 ? 2.533 -31.734 12.158 1.00 39.53 96 VAL A C 1
ATOM 753 O O . VAL A 1 96 ? 3.524 -31.153 11.715 1.00 39.53 96 VAL A O 1
ATOM 756 N N . LYS A 1 97 ? 1.387 -31.099 12.427 1.00 47.31 97 LYS A N 1
ATOM 757 C CA . LYS A 1 97 ? 1.304 -29.647 12.598 1.00 47.31 97 LYS A CA 1
ATOM 758 C C . LYS A 1 97 ? 2.212 -29.278 13.772 1.00 47.31 97 LYS A C 1
ATOM 760 O O . LYS A 1 97 ? 1.790 -29.306 14.923 1.00 47.31 97 LYS A O 1
ATOM 765 N N . LYS A 1 98 ? 3.483 -28.993 13.482 1.00 41.09 98 LYS A N 1
ATOM 766 C CA . LYS A 1 98 ? 4.376 -28.298 14.406 1.00 41.09 98 LYS A CA 1
ATOM 767 C C . LYS A 1 98 ? 3.803 -26.898 14.573 1.00 41.09 98 LYS A C 1
ATOM 769 O O . LYS A 1 98 ? 4.057 -26.018 13.756 1.00 41.09 98 LYS A O 1
ATOM 774 N N . GLU A 1 99 ? 2.992 -26.720 15.609 1.00 40.19 99 GLU A N 1
ATOM 775 C CA . GLU A 1 99 ? 2.756 -25.407 16.186 1.00 40.19 99 GLU A CA 1
ATOM 776 C C . GLU A 1 99 ? 4.120 -24.871 16.619 1.00 40.19 99 GLU A C 1
ATOM 778 O O . GLU A 1 99 ? 4.718 -25.318 17.598 1.00 40.19 99 GLU A O 1
ATOM 783 N N . LEU A 1 100 ? 4.669 -23.987 15.787 1.00 35.12 100 LEU A N 1
ATOM 784 C CA . LEU A 1 100 ? 5.859 -23.225 16.113 1.00 35.12 100 LEU A CA 1
ATOM 785 C C . LEU A 1 100 ? 5.534 -22.403 17.366 1.00 35.12 100 LEU A C 1
ATOM 787 O O . LEU A 1 100 ? 4.574 -21.627 17.340 1.00 35.12 100 LEU A O 1
ATOM 791 N N . PRO A 1 101 ? 6.297 -22.567 18.461 1.00 42.62 101 PRO A N 1
ATOM 792 C CA . PRO A 1 101 ? 6.113 -21.748 19.642 1.00 42.62 101 PRO A CA 1
ATOM 793 C C . PRO A 1 101 ? 6.292 -20.289 19.234 1.00 42.62 101 PRO A C 1
ATOM 795 O O . PRO A 1 101 ? 7.225 -19.953 18.504 1.00 42.62 101 PRO A O 1
ATOM 798 N N . LEU A 1 102 ? 5.362 -19.450 19.692 1.00 39.28 102 LEU A N 1
ATOM 799 C CA . LEU A 1 102 ? 5.371 -17.996 19.571 1.00 39.28 102 LEU A CA 1
ATOM 800 C C . LEU A 1 102 ? 6.659 -17.447 20.199 1.00 39.28 102 LEU A C 1
ATOM 802 O O . LEU A 1 102 ? 6.679 -17.020 21.352 1.00 39.28 102 LEU A O 1
ATOM 806 N N . LEU A 1 103 ? 7.751 -17.498 19.440 1.00 35.59 103 LEU A N 1
ATOM 807 C CA . LEU A 1 103 ? 9.001 -16.844 19.761 1.00 35.59 103 LEU A CA 1
ATOM 808 C C . LEU A 1 103 ? 8.714 -15.349 19.638 1.00 35.59 103 LEU A C 1
ATOM 810 O O . LEU A 1 103 ? 8.586 -14.806 18.540 1.00 35.59 103 LEU A O 1
ATOM 814 N N . ILE A 1 104 ? 8.508 -14.696 20.778 1.00 45.09 104 ILE A N 1
ATOM 815 C CA . ILE A 1 104 ? 8.420 -13.243 20.852 1.00 45.09 104 ILE A CA 1
ATOM 816 C C . ILE A 1 104 ? 9.834 -12.739 20.553 1.00 45.09 104 ILE A C 1
ATOM 818 O O . ILE A 1 104 ? 10.693 -12.688 21.429 1.00 45.09 104 ILE A O 1
ATOM 822 N N . ASP A 1 105 ? 10.072 -12.489 19.268 1.00 44.72 105 ASP A N 1
ATOM 823 C CA . ASP A 1 105 ? 11.366 -12.167 18.682 1.00 44.72 105 ASP A CA 1
ATOM 824 C C . ASP A 1 105 ? 11.893 -10.837 19.249 1.00 44.72 105 ASP A C 1
ATOM 826 O O . ASP A 1 105 ? 11.309 -9.760 19.076 1.00 44.72 105 ASP A O 1
ATOM 830 N N . LEU A 1 106 ? 12.984 -10.933 20.006 1.00 47.56 106 LEU A N 1
ATOM 831 C CA . LEU A 1 106 ? 13.645 -9.826 20.682 1.00 47.56 106 LEU A CA 1
ATOM 832 C C . LEU A 1 106 ? 14.547 -9.077 19.688 1.00 47.56 106 LEU A C 1
ATOM 834 O O . LEU A 1 106 ? 15.697 -9.444 19.478 1.00 47.56 106 LEU A O 1
ATOM 838 N N . GLY A 1 107 ? 14.057 -7.954 19.153 1.00 56.59 107 GLY A N 1
ATOM 839 C CA . GLY A 1 107 ? 14.912 -6.773 18.956 1.00 56.59 107 GLY A CA 1
ATOM 840 C C . GLY A 1 107 ? 14.901 -6.098 17.585 1.00 56.59 107 GLY A C 1
ATOM 841 O O . GLY A 1 107 ? 15.109 -4.884 17.522 1.00 56.59 107 GLY A O 1
ATOM 842 N N . THR A 1 108 ? 14.595 -6.799 16.491 1.00 65.81 108 THR A N 1
ATOM 843 C CA . THR A 1 108 ? 14.585 -6.158 15.164 1.00 65.81 108 THR A CA 1
ATOM 844 C C . THR A 1 108 ? 13.193 -5.617 14.867 1.00 65.81 108 THR A C 1
ATOM 846 O O . THR A 1 108 ? 12.288 -6.344 14.466 1.00 65.81 108 THR A O 1
ATOM 849 N N . THR A 1 109 ? 12.987 -4.315 15.089 1.00 79.75 109 THR A N 1
ATOM 850 C CA . THR A 1 109 ? 11.698 -3.665 14.802 1.00 79.75 109 THR A CA 1
ATOM 851 C C . THR A 1 109 ? 11.348 -3.860 13.324 1.00 79.75 109 THR A C 1
ATOM 853 O O . THR A 1 109 ? 11.954 -3.227 12.457 1.00 79.75 109 THR A O 1
ATOM 856 N N . ARG A 1 110 ? 10.359 -4.716 13.020 1.00 91.06 110 ARG A N 1
ATOM 857 C CA . ARG A 1 110 ? 9.896 -4.918 11.640 1.00 91.06 110 ARG A CA 1
ATOM 858 C C . ARG A 1 110 ? 9.443 -3.586 11.046 1.00 91.06 110 ARG A C 1
ATOM 860 O O . ARG A 1 110 ? 8.524 -2.914 11.535 1.00 91.06 110 ARG A O 1
ATOM 867 N N . THR A 1 111 ? 10.112 -3.185 9.972 1.00 94.19 111 THR A N 1
ATOM 868 C CA . THR A 1 111 ? 9.754 -1.978 9.229 1.00 94.19 111 THR A CA 1
ATOM 869 C C . THR A 1 111 ? 8.458 -2.216 8.455 1.00 94.19 111 THR A C 1
ATOM 871 O O . THR A 1 111 ? 8.124 -3.351 8.132 1.00 94.19 111 THR A O 1
ATOM 874 N N . SER A 1 112 ? 7.711 -1.158 8.117 1.00 95.25 112 SER A N 1
ATOM 875 C CA . SER A 1 112 ? 6.513 -1.333 7.280 1.00 95.25 112 SER A CA 1
ATOM 876 C C . SER A 1 112 ? 6.845 -1.995 5.938 1.00 95.25 112 SER A C 1
ATOM 878 O O . SER A 1 112 ? 6.051 -2.783 5.451 1.00 95.25 112 SER A O 1
ATOM 880 N N . LEU A 1 113 ? 8.017 -1.692 5.358 1.00 95.88 113 LEU A N 1
ATOM 881 C CA . LEU A 1 113 ? 8.440 -2.281 4.087 1.00 95.88 113 LEU A CA 1
ATOM 882 C C . LEU A 1 113 ? 8.640 -3.785 4.213 1.00 95.88 113 LEU A C 1
ATOM 884 O O . LEU A 1 113 ? 8.106 -4.510 3.389 1.00 95.88 113 LEU A O 1
ATOM 888 N N . SER A 1 114 ? 9.336 -4.253 5.254 1.00 96.38 114 SER A N 1
ATOM 889 C CA . SER A 1 114 ? 9.511 -5.695 5.433 1.00 96.38 114 SER A CA 1
ATOM 890 C C . SER A 1 114 ? 8.190 -6.406 5.699 1.00 96.38 114 SER A C 1
ATOM 892 O O . SER A 1 114 ? 8.053 -7.559 5.336 1.00 96.38 114 SER A O 1
ATOM 894 N N . VAL A 1 115 ? 7.193 -5.744 6.297 1.00 97.38 115 VAL A N 1
ATOM 895 C CA . VAL A 1 115 ? 5.839 -6.316 6.371 1.00 97.38 115 VAL A CA 1
ATOM 896 C C . VAL A 1 115 ? 5.200 -6.417 4.993 1.00 97.38 115 VAL A C 1
ATOM 898 O O . VAL A 1 115 ? 4.654 -7.458 4.679 1.00 97.38 115 VAL A O 1
ATOM 901 N N . PHE A 1 116 ? 5.269 -5.377 4.163 1.00 97.94 116 PHE A N 1
ATOM 902 C CA . PHE A 1 116 ? 4.654 -5.420 2.834 1.00 97.94 116 PHE A CA 1
ATOM 903 C C . PHE A 1 116 ? 5.316 -6.449 1.911 1.00 97.94 116 PHE A C 1
ATOM 905 O O . PHE A 1 116 ? 4.612 -7.132 1.176 1.00 97.94 116 PHE A O 1
ATOM 912 N N . LEU A 1 117 ? 6.644 -6.582 1.969 1.00 97.69 117 LEU A N 1
ATOM 913 C CA . LEU A 1 117 ? 7.390 -7.509 1.115 1.00 97.69 117 LEU A CA 1
ATOM 914 C C . LEU A 1 117 ? 7.108 -8.986 1.430 1.00 97.69 117 LEU A C 1
ATOM 916 O O . LEU A 1 117 ? 7.123 -9.786 0.505 1.00 97.69 117 LEU A O 1
ATOM 920 N N . ASP A 1 118 ? 6.762 -9.344 2.672 1.00 98.12 118 ASP A N 1
ATOM 921 C CA . ASP A 1 118 ? 6.331 -10.715 3.016 1.00 98.12 118 ASP A CA 1
ATOM 922 C C . ASP A 1 118 ? 5.049 -11.152 2.285 1.00 98.12 118 ASP A C 1
ATOM 924 O O . ASP A 1 118 ? 4.767 -12.343 2.192 1.00 98.12 118 ASP A O 1
ATOM 928 N N . TYR A 1 119 ? 4.251 -10.196 1.800 1.00 98.31 119 TYR A N 1
ATOM 929 C CA . TYR A 1 119 ? 2.983 -10.446 1.109 1.00 98.31 119 TYR A CA 1
ATOM 930 C C . TYR A 1 119 ? 3.078 -10.231 -0.406 1.00 98.31 119 TYR A C 1
ATOM 932 O O . TYR A 1 119 ? 2.052 -10.158 -1.085 1.00 98.31 119 TYR A O 1
ATOM 940 N N . VAL A 1 120 ? 4.296 -10.112 -0.935 1.00 98.31 120 VAL A N 1
ATOM 941 C CA . VAL A 1 120 ? 4.563 -10.127 -2.373 1.00 98.31 120 VAL A CA 1
ATOM 942 C C . VAL A 1 120 ? 4.924 -11.549 -2.773 1.00 98.31 120 VAL A C 1
ATOM 944 O O . VAL A 1 120 ? 5.793 -12.167 -2.161 1.00 98.31 120 VAL A O 1
ATOM 947 N N . GLN A 1 121 ? 4.269 -12.065 -3.807 1.00 98.00 121 GLN A N 1
ATOM 948 C CA . GLN A 1 121 ? 4.587 -13.370 -4.376 1.00 98.00 121 GLN A CA 1
ATOM 949 C C . GLN A 1 121 ? 5.234 -13.172 -5.743 1.00 98.00 121 GLN A C 1
ATOM 951 O O . GLN A 1 121 ? 4.791 -12.341 -6.532 1.00 98.00 121 GLN A O 1
ATOM 956 N N . ILE A 1 122 ? 6.290 -13.929 -6.023 1.00 97.25 122 ILE A N 1
ATOM 957 C CA . ILE A 1 122 ? 6.928 -13.952 -7.339 1.00 97.25 122 ILE A CA 1
ATOM 958 C C . ILE A 1 122 ? 6.620 -15.317 -7.943 1.00 97.25 122 ILE A C 1
ATOM 960 O O . ILE A 1 122 ? 6.999 -16.347 -7.385 1.00 97.25 122 ILE A O 1
ATOM 964 N N . GLY A 1 123 ? 5.869 -15.314 -9.041 1.00 96.00 123 GLY A N 1
ATOM 965 C CA . GLY A 1 123 ? 5.508 -16.518 -9.773 1.00 96.00 123 GLY A CA 1
ATOM 966 C C . GLY A 1 123 ? 6.715 -17.163 -10.464 1.00 96.00 123 GLY A C 1
ATOM 967 O O . GLY A 1 123 ? 7.751 -16.520 -10.646 1.00 96.00 123 GLY A O 1
ATOM 968 N N . PRO A 1 124 ? 6.591 -18.429 -10.900 1.00 96.12 124 PRO A N 1
ATOM 969 C CA . PRO A 1 124 ? 7.651 -19.122 -11.639 1.00 96.12 124 PRO A CA 1
ATOM 970 C C . PRO A 1 124 ? 7.975 -18.465 -12.992 1.00 96.12 124 PRO A C 1
ATOM 972 O O . PRO A 1 124 ? 9.046 -18.689 -13.541 1.00 96.12 124 PRO A O 1
ATOM 975 N N . ASP A 1 125 ? 7.065 -17.646 -13.522 1.00 96.38 125 ASP A N 1
ATOM 976 C CA . ASP A 1 125 ? 7.230 -16.844 -14.737 1.00 96.38 125 ASP A CA 1
ATOM 977 C C . ASP A 1 125 ? 7.864 -15.465 -14.474 1.00 96.38 125 ASP A C 1
ATOM 979 O O . ASP A 1 125 ? 7.918 -14.627 -15.372 1.00 96.38 125 ASP A O 1
ATOM 983 N N . GLY A 1 126 ? 8.308 -15.203 -13.241 1.00 93.94 126 GLY A N 1
ATOM 984 C CA . GLY A 1 126 ? 8.861 -13.915 -12.828 1.00 93.94 126 GLY A CA 1
ATOM 985 C C . GLY A 1 126 ? 7.810 -12.820 -12.631 1.00 93.94 126 GLY A C 1
ATOM 986 O O . GLY A 1 126 ? 8.173 -11.684 -12.323 1.00 93.94 126 GLY A O 1
ATOM 987 N N . LYS A 1 127 ? 6.509 -13.118 -12.772 1.00 95.31 127 LYS A N 1
ATOM 988 C CA . LYS A 1 127 ? 5.463 -12.123 -12.513 1.00 95.31 127 LYS A CA 1
ATOM 989 C C . LYS A 1 127 ? 5.322 -11.867 -11.020 1.00 95.31 127 LYS A C 1
ATOM 991 O O . LYS A 1 127 ? 5.238 -12.791 -10.214 1.00 95.31 127 LYS A O 1
ATOM 996 N N . VAL A 1 128 ? 5.249 -10.589 -10.667 1.00 97.44 128 VAL A N 1
ATOM 997 C CA . VAL A 1 128 ? 5.095 -10.135 -9.284 1.00 97.44 128 VAL A CA 1
ATOM 998 C C . VAL A 1 128 ? 3.609 -9.955 -8.967 1.00 97.44 128 VAL A C 1
ATOM 1000 O O . VAL A 1 128 ? 2.959 -9.060 -9.511 1.00 97.44 128 VAL A O 1
ATOM 1003 N N . ASP A 1 129 ? 3.071 -10.781 -8.070 1.00 97.88 129 ASP A N 1
ATOM 1004 C CA . ASP A 1 129 ? 1.747 -10.594 -7.480 1.00 97.88 129 ASP A CA 1
ATOM 1005 C C . ASP A 1 129 ? 1.848 -9.786 -6.179 1.00 97.88 129 ASP A C 1
ATOM 1007 O O . ASP A 1 129 ? 2.513 -10.161 -5.212 1.00 97.88 129 ASP A O 1
ATOM 1011 N N . VAL A 1 130 ? 1.152 -8.652 -6.168 1.00 98.25 130 VAL A N 1
ATOM 1012 C CA . VAL A 1 130 ? 1.094 -7.706 -5.047 1.00 98.25 130 VAL A CA 1
ATOM 1013 C C . VAL A 1 130 ? -0.286 -7.652 -4.387 1.00 98.25 130 VAL A C 1
ATOM 1015 O O . VAL A 1 130 ? -0.515 -6.820 -3.504 1.00 98.25 130 VAL A O 1
ATOM 1018 N N . SER A 1 131 ? -1.218 -8.520 -4.796 1.00 97.19 131 SER A N 1
ATOM 1019 C CA . SER A 1 131 ? -2.571 -8.603 -4.234 1.00 97.19 131 SER A CA 1
ATOM 1020 C C . SER A 1 131 ? -2.551 -8.829 -2.717 1.00 97.19 131 SER A C 1
ATOM 1022 O O . SER A 1 131 ? -3.335 -8.221 -1.981 1.00 97.19 131 SER A O 1
ATOM 1024 N N . GLY A 1 132 ? -1.566 -9.594 -2.234 1.00 97.88 132 GLY A N 1
ATOM 1025 C CA . GLY A 1 132 ? -1.344 -9.870 -0.819 1.00 97.88 132 GLY A CA 1
ATOM 1026 C C . GLY A 1 132 ? -1.106 -8.621 0.036 1.00 97.88 132 GLY A C 1
ATOM 1027 O O . GLY A 1 132 ? -1.515 -8.607 1.196 1.00 97.88 132 GLY A O 1
ATOM 1028 N N . ILE A 1 133 ? -0.536 -7.537 -0.505 1.00 98.12 133 ILE A N 1
ATOM 1029 C CA . ILE A 1 133 ? -0.288 -6.299 0.263 1.00 98.12 133 ILE A CA 1
ATOM 1030 C C . ILE A 1 133 ? -1.601 -5.638 0.709 1.00 98.12 133 ILE A C 1
ATOM 1032 O O . ILE A 1 133 ? -1.668 -5.027 1.778 1.00 98.12 133 ILE A O 1
ATOM 1036 N N . LEU A 1 134 ? -2.659 -5.750 -0.099 1.00 96.94 134 LEU A N 1
ATOM 1037 C CA . LEU A 1 134 ? -3.982 -5.227 0.243 1.00 96.94 134 LEU A CA 1
ATOM 1038 C C . LEU A 1 134 ? -4.849 -6.252 0.980 1.00 96.94 134 LEU A C 1
ATOM 1040 O O . LEU A 1 134 ? -6.006 -5.950 1.251 1.00 96.94 134 LEU A O 1
ATOM 1044 N N . SER A 1 135 ? -4.320 -7.423 1.340 1.00 97.25 135 SER A N 1
ATOM 1045 C CA . SER A 1 135 ? -5.054 -8.438 2.100 1.00 97.25 135 SER A CA 1
ATOM 1046 C C . SER A 1 135 ? -5.288 -8.029 3.560 1.00 97.25 135 SER A C 1
ATOM 1048 O O . SER A 1 135 ? -4.566 -7.209 4.143 1.00 97.25 135 SER A O 1
ATOM 1050 N N . ARG A 1 136 ? -6.307 -8.634 4.183 1.00 96.88 136 ARG A N 1
ATOM 1051 C CA . ARG A 1 136 ? -6.581 -8.468 5.618 1.00 96.88 136 ARG A CA 1
ATOM 1052 C C . ARG A 1 136 ? -5.387 -8.906 6.473 1.00 96.88 136 ARG A C 1
ATOM 1054 O O . ARG A 1 136 ? -5.047 -8.205 7.425 1.00 96.88 136 ARG A O 1
ATOM 1061 N N . ASP A 1 137 ? -4.725 -9.991 6.091 1.00 98.00 137 ASP A N 1
ATOM 1062 C CA . ASP A 1 137 ? -3.593 -10.557 6.826 1.00 98.00 137 ASP A CA 1
ATOM 1063 C C . ASP A 1 137 ? -2.394 -9.601 6.838 1.00 98.00 137 ASP A C 1
ATOM 1065 O O . ASP A 1 137 ? -1.828 -9.333 7.901 1.00 98.00 137 ASP A O 1
ATOM 1069 N N . CYS A 1 138 ? -2.080 -8.972 5.698 1.00 98.25 138 CYS A N 1
ATOM 1070 C CA . CYS A 1 138 ? -1.028 -7.956 5.631 1.00 98.25 138 CYS A CA 1
ATOM 1071 C C . CYS A 1 138 ? -1.329 -6.763 6.544 1.00 98.25 138 CYS A C 1
ATOM 1073 O O . CYS A 1 138 ? -0.434 -6.254 7.229 1.00 98.25 138 CYS A O 1
ATOM 1075 N N . TYR A 1 139 ? -2.585 -6.308 6.577 1.00 97.69 139 TYR A N 1
ATOM 1076 C CA . TYR A 1 139 ? -3.002 -5.231 7.469 1.00 97.69 139 TYR A CA 1
ATOM 1077 C C . TYR A 1 139 ? -2.824 -5.616 8.946 1.00 97.69 139 TYR A C 1
ATOM 1079 O O . TYR A 1 139 ? -2.264 -4.841 9.724 1.00 97.69 139 TYR A O 1
ATOM 1087 N N . GLU A 1 140 ? -3.245 -6.816 9.341 1.00 96.94 140 GLU A N 1
ATOM 1088 C CA . GLU A 1 140 ? -3.120 -7.286 10.722 1.00 96.94 140 GLU A CA 1
ATOM 1089 C C . GLU A 1 140 ? -1.665 -7.506 11.140 1.00 96.94 140 GLU A C 1
ATOM 1091 O O . GLU A 1 140 ? -1.276 -7.095 12.237 1.00 96.94 140 GLU A O 1
ATOM 1096 N N . ALA A 1 141 ? -0.841 -8.077 10.259 1.00 96.94 141 ALA A N 1
ATOM 1097 C CA . ALA A 1 141 ? 0.597 -8.201 10.469 1.00 96.94 141 ALA A CA 1
ATOM 1098 C C . ALA A 1 141 ? 1.251 -6.825 10.649 1.00 96.94 141 ALA A C 1
ATOM 1100 O O . ALA A 1 141 ? 2.054 -6.632 11.563 1.00 96.94 141 ALA A O 1
ATOM 1101 N N . TRP A 1 142 ? 0.853 -5.836 9.843 1.00 97.25 142 TRP A N 1
ATOM 1102 C CA . TRP A 1 142 ? 1.360 -4.472 9.958 1.00 97.25 142 TRP A CA 1
ATOM 1103 C C . TRP A 1 142 ? 1.000 -3.822 11.295 1.00 97.25 142 TRP A C 1
ATOM 1105 O O . TRP A 1 142 ? 1.863 -3.185 11.904 1.00 97.25 142 TRP A O 1
ATOM 1115 N N . ILE A 1 143 ? -0.237 -4.006 11.775 1.00 96.44 143 ILE A N 1
ATOM 1116 C CA . ILE A 1 143 ? -0.680 -3.513 13.089 1.00 96.44 143 ILE A CA 1
ATOM 1117 C C . ILE A 1 143 ? 0.113 -4.169 14.216 1.00 96.44 143 ILE A C 1
ATOM 1119 O O . ILE A 1 143 ? 0.643 -3.455 15.069 1.00 96.44 143 ILE A O 1
ATOM 1123 N N . LYS A 1 144 ? 0.242 -5.501 14.193 1.00 95.38 144 LYS A N 1
ATOM 1124 C CA . LYS A 1 144 ? 1.004 -6.273 15.190 1.00 95.38 144 LYS A CA 1
ATOM 1125 C C . LYS A 1 144 ? 2.474 -5.857 15.243 1.00 95.38 144 LYS A C 1
ATOM 1127 O O . LYS A 1 144 ? 3.089 -5.905 16.300 1.00 95.38 144 LYS A O 1
ATOM 1132 N N . SER A 1 145 ? 3.030 -5.398 14.122 1.00 94.69 145 SER A N 1
ATOM 1133 C CA . SER A 1 145 ? 4.421 -4.954 14.049 1.00 94.69 145 SER A CA 1
ATOM 1134 C C . SER A 1 145 ? 4.662 -3.550 14.639 1.00 94.69 145 SER A C 1
ATOM 1136 O O . SER A 1 145 ? 5.811 -3.095 14.674 1.00 94.69 145 SER A O 1
ATOM 1138 N N . ARG A 1 146 ? 3.620 -2.801 15.030 1.00 94.25 146 ARG A N 1
ATOM 1139 C CA . ARG A 1 146 ? 3.776 -1.454 15.601 1.00 94.25 146 ARG A CA 1
ATOM 1140 C C . ARG A 1 146 ? 4.026 -1.545 17.106 1.00 94.25 146 ARG A C 1
ATOM 1142 O O . ARG A 1 146 ? 3.266 -2.181 17.823 1.00 94.25 146 ARG A O 1
ATOM 1149 N N . ARG A 1 147 ? 5.029 -0.806 17.600 1.00 92.56 147 ARG A N 1
ATOM 1150 C CA . ARG A 1 147 ? 5.313 -0.683 19.045 1.00 92.56 147 ARG A CA 1
ATOM 1151 C C . ARG A 1 147 ? 4.101 -0.192 19.844 1.00 92.56 147 ARG A C 1
ATOM 1153 O O . ARG A 1 147 ? 3.911 -0.600 20.982 1.00 92.56 147 ARG A O 1
ATOM 1160 N N . SER A 1 148 ? 3.307 0.700 19.258 1.00 93.25 148 SER A N 1
ATOM 1161 C CA . SER A 1 148 ? 2.023 1.134 19.801 1.00 93.25 148 SER A CA 1
ATOM 1162 C C . SER A 1 148 ? 0.973 1.181 18.689 1.00 93.25 148 SER A C 1
ATOM 1164 O O . SER A 1 148 ? 1.273 1.644 17.580 1.00 93.25 148 SER A O 1
ATOM 1166 N N . PRO A 1 149 ? -0.259 0.706 18.949 1.00 90.25 149 PRO A N 1
ATOM 1167 C CA . PRO A 1 149 ? -1.313 0.738 17.952 1.00 90.25 149 PRO A CA 1
ATOM 1168 C C . PRO A 1 149 ? -1.691 2.199 17.640 1.00 90.25 149 PRO A C 1
ATOM 1170 O O . PRO A 1 149 ? -1.980 2.979 18.552 1.00 90.25 149 PRO A O 1
ATOM 1173 N N . PRO A 1 150 ? -1.686 2.613 16.362 1.00 94.94 150 PRO A N 1
ATOM 1174 C CA . PRO A 1 150 ? -2.082 3.965 15.978 1.00 94.94 150 PRO A CA 1
ATOM 1175 C C . PRO A 1 150 ? -3.567 4.229 16.274 1.00 94.94 150 PRO A C 1
ATOM 1177 O O . PRO A 1 150 ? -4.413 3.368 16.053 1.00 94.94 150 PRO A O 1
ATOM 1180 N N . LYS A 1 151 ? -3.906 5.468 16.668 1.00 94.75 151 LYS A N 1
ATOM 1181 C CA . LYS A 1 151 ? -5.292 5.899 16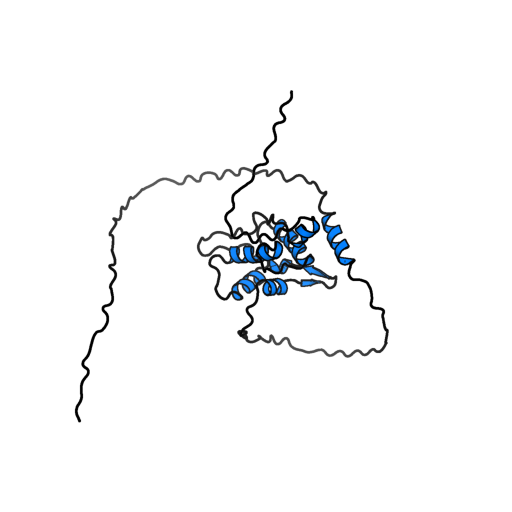.971 1.00 94.75 151 LYS A CA 1
ATOM 1182 C C . LYS A 1 151 ? -6.285 5.652 15.825 1.00 94.75 151 LYS A C 1
ATOM 1184 O O . LYS A 1 151 ? -7.454 5.387 16.068 1.00 94.75 151 LYS A O 1
ATOM 1189 N N . ASN A 1 152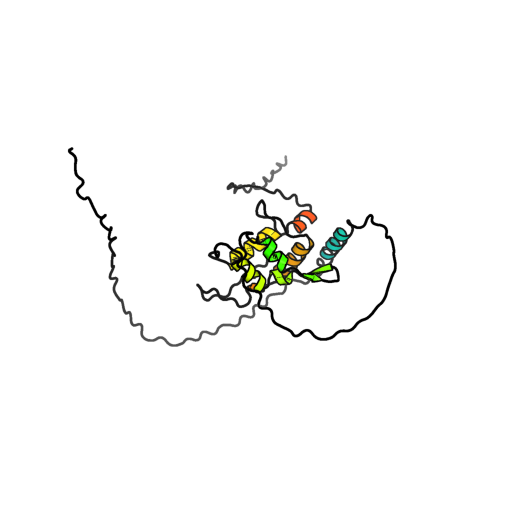 ? -5.827 5.787 14.580 1.00 94.94 152 ASN A N 1
ATOM 1190 C CA . ASN A 1 152 ? -6.608 5.524 13.369 1.00 94.94 152 ASN A CA 1
ATOM 1191 C C . ASN A 1 152 ? -5.837 4.530 12.492 1.00 94.94 152 ASN A C 1
ATOM 1193 O O . ASN A 1 152 ? -5.117 4.959 11.580 1.00 94.94 152 ASN A O 1
ATOM 1197 N N . PRO A 1 153 ? -5.922 3.227 12.791 1.00 95.75 153 PRO A N 1
ATOM 1198 C CA . PRO A 1 153 ? -5.021 2.243 12.217 1.00 95.75 153 PRO A CA 1
ATOM 1199 C C . PRO A 1 153 ? -5.180 2.067 10.710 1.00 95.75 153 PRO A C 1
ATOM 1201 O O . PRO A 1 153 ? -4.186 1.922 10.006 1.00 95.75 153 PRO A O 1
ATOM 1204 N N . GLU A 1 154 ? -6.391 2.193 10.178 1.00 95.62 154 GLU A N 1
ATOM 1205 C CA . GLU A 1 154 ? -6.662 2.047 8.746 1.00 95.62 154 GLU A CA 1
ATOM 1206 C C . GLU A 1 154 ? -6.094 3.222 7.937 1.00 95.62 154 GLU A C 1
ATOM 1208 O O . GLU A 1 154 ? -5.456 3.037 6.900 1.00 95.62 154 GLU A O 1
ATOM 1213 N N . GLN A 1 155 ? -6.246 4.452 8.444 1.00 95.00 155 GLN A N 1
ATOM 1214 C CA . GLN A 1 155 ? -5.644 5.633 7.815 1.00 95.00 155 GLN A CA 1
ATOM 1215 C C . GLN A 1 155 ? -4.119 5.628 7.937 1.00 95.00 155 GLN A C 1
ATOM 1217 O O . GLN A 1 155 ? -3.430 6.077 7.022 1.00 95.00 155 GLN A O 1
ATOM 1222 N N . ALA A 1 156 ? -3.584 5.133 9.054 1.00 96.00 156 ALA A N 1
ATOM 1223 C CA . ALA A 1 156 ? -2.147 5.006 9.248 1.00 96.00 156 ALA A CA 1
ATOM 1224 C C . ALA A 1 156 ? -1.542 3.961 8.296 1.00 96.00 156 ALA A C 1
ATOM 1226 O O . ALA A 1 156 ? -0.529 4.253 7.661 1.00 96.00 156 ALA A O 1
ATOM 1227 N N . PHE A 1 157 ? -2.203 2.811 8.116 1.00 96.75 157 PHE A N 1
ATOM 1228 C CA . PHE A 1 157 ? -1.819 1.797 7.131 1.00 96.75 157 PHE A CA 1
ATOM 1229 C C . PHE A 1 157 ? -1.809 2.379 5.715 1.00 96.75 157 PHE A C 1
ATOM 1231 O O . PHE A 1 157 ? -0.779 2.350 5.041 1.00 96.75 157 PHE A O 1
ATOM 1238 N N . ARG A 1 158 ? -2.912 3.026 5.302 1.00 95.50 158 ARG A N 1
ATOM 1239 C CA . ARG A 1 158 ? -3.016 3.704 4.001 1.00 95.50 158 ARG A CA 1
ATOM 1240 C C . ARG A 1 158 ? -1.874 4.695 3.780 1.00 95.50 158 ARG A C 1
ATOM 1242 O O . ARG A 1 158 ? -1.237 4.666 2.732 1.00 95.50 158 ARG A O 1
ATOM 1249 N N . LYS A 1 159 ? -1.609 5.576 4.751 1.00 94.44 159 LYS A N 1
ATOM 1250 C CA . LYS A 1 159 ? -0.521 6.563 4.661 1.00 94.44 159 LYS A CA 1
ATOM 1251 C C . LYS A 1 159 ? 0.848 5.893 4.558 1.00 94.44 159 LYS A C 1
ATOM 1253 O O . LYS A 1 159 ? 1.670 6.349 3.772 1.00 94.44 159 LYS A O 1
ATOM 1258 N N . SER A 1 160 ? 1.082 4.824 5.321 1.00 95.62 160 SER A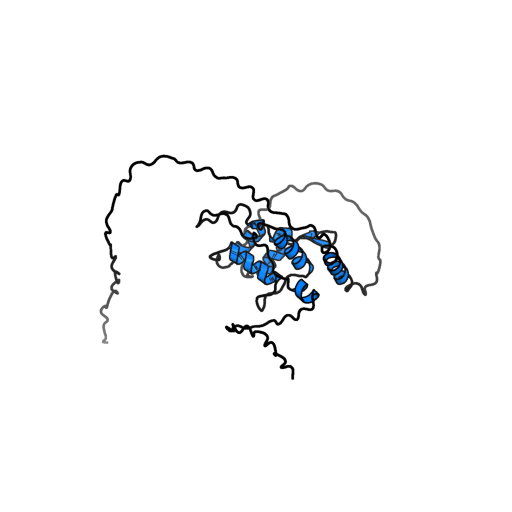 N 1
ATOM 1259 C CA . SER A 1 160 ? 2.331 4.060 5.274 1.00 95.62 160 SER A CA 1
ATOM 1260 C C . SER A 1 160 ? 2.556 3.427 3.900 1.00 95.62 160 SER A C 1
ATOM 1262 O O . SER A 1 160 ? 3.676 3.476 3.399 1.00 95.62 160 SER A O 1
ATOM 1264 N N . LEU A 1 161 ? 1.511 2.860 3.291 1.00 96.00 161 LEU A N 1
ATOM 1265 C CA . LEU A 1 161 ? 1.594 2.260 1.960 1.00 96.00 161 LEU A CA 1
ATOM 1266 C C . LEU A 1 161 ? 1.815 3.328 0.878 1.00 96.00 161 LEU A C 1
ATOM 1268 O O . LEU A 1 161 ? 2.761 3.237 0.100 1.00 96.00 161 LEU A O 1
ATOM 1272 N N . VAL A 1 162 ? 1.006 4.393 0.881 1.00 94.56 162 VAL A N 1
ATOM 1273 C CA . VAL A 1 162 ? 1.121 5.488 -0.099 1.00 94.56 162 VAL A CA 1
ATOM 1274 C C . VAL A 1 162 ? 2.487 6.165 -0.021 1.00 94.56 162 VAL A C 1
ATOM 1276 O O . VAL A 1 162 ? 3.075 6.423 -1.061 1.00 94.56 162 VAL A O 1
ATOM 1279 N N . ALA A 1 163 ? 3.033 6.400 1.177 1.00 94.50 163 ALA A N 1
ATOM 1280 C CA . ALA A 1 163 ? 4.347 7.026 1.326 1.00 94.50 163 ALA A CA 1
ATOM 1281 C C . ALA A 1 163 ? 5.483 6.220 0.672 1.00 94.50 163 ALA A C 1
ATOM 1283 O O . ALA A 1 163 ? 6.472 6.813 0.246 1.00 94.50 163 ALA A O 1
ATOM 1284 N N . ARG A 1 164 ? 5.349 4.889 0.588 1.00 95.25 164 ARG A N 1
ATOM 1285 C CA . ARG A 1 164 ? 6.300 4.002 -0.103 1.00 95.25 164 ARG A CA 1
ATOM 1286 C C . ARG A 1 164 ? 6.116 4.050 -1.618 1.00 95.25 164 ARG A C 1
ATOM 1288 O O . ARG A 1 164 ? 7.106 4.107 -2.330 1.00 95.25 164 ARG A O 1
ATOM 1295 N N . ILE A 1 165 ? 4.868 4.096 -2.086 1.00 95.75 165 ILE A N 1
ATOM 1296 C CA . ILE A 1 165 ? 4.535 4.222 -3.513 1.00 95.75 165 ILE A CA 1
ATOM 1297 C C . ILE A 1 165 ? 5.008 5.568 -4.073 1.00 95.75 165 ILE A C 1
ATOM 1299 O O . ILE A 1 165 ? 5.547 5.628 -5.163 1.00 95.75 165 ILE A O 1
ATOM 1303 N N . THR A 1 166 ? 4.809 6.668 -3.347 1.00 93.44 166 THR A N 1
ATOM 1304 C CA . THR A 1 166 ? 5.031 8.029 -3.874 1.00 93.44 166 THR A CA 1
ATOM 1305 C C . THR A 1 166 ? 6.345 8.663 -3.433 1.00 93.44 166 THR A C 1
ATOM 1307 O O . THR A 1 166 ? 6.679 9.757 -3.898 1.00 93.44 166 THR A O 1
ATOM 1310 N N . ARG A 1 167 ? 7.052 8.030 -2.487 1.00 91.19 167 ARG A N 1
ATOM 1311 C CA . ARG A 1 167 ? 8.244 8.563 -1.810 1.00 91.19 167 ARG A CA 1
ATOM 1312 C C . ARG A 1 167 ? 8.027 9.969 -1.217 1.00 91.19 167 ARG A C 1
ATOM 1314 O O . ARG A 1 167 ? 8.922 10.806 -1.231 1.00 91.19 167 ARG A O 1
ATOM 1321 N N . THR A 1 168 ? 6.838 10.256 -0.673 1.00 83.38 168 THR A N 1
ATOM 1322 C CA . THR A 1 168 ? 6.518 11.595 -0.123 1.00 83.38 168 THR A CA 1
ATOM 1323 C C . THR A 1 168 ? 7.293 11.957 1.142 1.00 83.38 168 THR A C 1
ATOM 1325 O O . THR A 1 168 ? 7.429 13.136 1.455 1.00 83.38 168 THR A O 1
ATOM 1328 N N . ASN A 1 169 ? 7.780 10.966 1.890 1.00 82.06 169 ASN A N 1
ATOM 1329 C CA . ASN A 1 169 ? 8.529 11.195 3.120 1.00 82.06 169 ASN A CA 1
ATOM 1330 C C . ASN A 1 169 ? 10.022 10.971 2.873 1.00 82.06 169 ASN A C 1
ATOM 1332 O O . ASN A 1 169 ? 10.435 9.877 2.478 1.00 82.06 169 ASN A O 1
ATOM 1336 N N . HIS A 1 170 ? 10.831 11.988 3.173 1.00 71.56 170 HIS A N 1
ATOM 1337 C CA . HIS A 1 170 ? 12.292 11.901 3.155 1.00 71.56 170 HIS A CA 1
ATOM 1338 C C . HIS A 1 170 ? 12.771 10.704 3.988 1.00 71.56 170 HIS A C 1
ATOM 1340 O O . HIS A 1 170 ? 12.298 10.492 5.104 1.00 71.56 170 HIS A O 1
ATOM 1346 N N . GLY A 1 171 ? 13.662 9.888 3.421 1.00 81.75 171 GLY A N 1
ATOM 1347 C CA . GLY A 1 171 ? 14.171 8.659 4.049 1.00 81.75 171 GLY A CA 1
ATOM 1348 C C . GLY A 1 171 ? 13.293 7.412 3.871 1.00 81.75 171 GLY A C 1
ATOM 1349 O O . GLY A 1 171 ? 13.680 6.326 4.294 1.00 81.75 171 GLY A O 1
ATOM 1350 N N . THR A 1 172 ? 12.129 7.521 3.224 1.00 88.75 172 THR A N 1
ATOM 1351 C CA . THR A 1 172 ? 11.332 6.339 2.870 1.00 88.75 172 THR A CA 1
ATOM 1352 C C . THR A 1 172 ? 11.914 5.676 1.626 1.00 88.75 172 THR A C 1
ATOM 1354 O O . THR A 1 172 ? 11.965 6.291 0.564 1.00 88.75 172 THR A O 1
ATOM 1357 N N . ILE A 1 173 ? 12.338 4.418 1.759 1.00 93.38 173 ILE A N 1
ATOM 1358 C CA . ILE A 1 173 ? 12.778 3.594 0.624 1.00 93.38 173 ILE A CA 1
ATOM 1359 C C . ILE A 1 173 ? 11.529 3.214 -0.191 1.00 93.38 173 ILE A C 1
ATOM 1361 O O . ILE A 1 173 ? 10.611 2.636 0.406 1.00 93.38 173 ILE A O 1
ATOM 1365 N N . PRO A 1 174 ? 11.445 3.565 -1.486 1.00 95.38 174 PRO A N 1
ATOM 1366 C CA . PRO A 1 174 ? 10.302 3.209 -2.323 1.00 95.38 174 PRO A CA 1
ATOM 1367 C C . PRO A 1 174 ? 10.240 1.694 -2.575 1.00 95.38 174 PRO A C 1
ATOM 1369 O O . PRO A 1 174 ? 11.172 0.963 -2.242 1.00 95.38 174 PRO A O 1
ATOM 1372 N N . PHE A 1 175 ? 9.126 1.215 -3.129 1.00 96.88 175 PHE A N 1
ATOM 1373 C CA . PHE A 1 175 ? 9.050 -0.153 -3.660 1.00 96.88 175 PHE A CA 1
ATOM 1374 C C . PHE A 1 175 ? 9.928 -0.312 -4.905 1.00 96.88 175 PHE A C 1
ATOM 1376 O O . PHE A 1 175 ? 10.376 0.688 -5.449 1.00 96.88 175 PHE A O 1
ATOM 1383 N N . THR A 1 176 ? 10.165 -1.540 -5.369 1.00 96.62 176 THR A N 1
ATOM 1384 C CA . THR A 1 176 ? 10.748 -1.737 -6.706 1.00 96.62 176 THR A CA 1
ATOM 1385 C C . THR A 1 176 ? 9.748 -1.290 -7.787 1.00 96.62 176 THR A C 1
ATOM 1387 O O . THR A 1 176 ? 8.543 -1.217 -7.495 1.00 96.62 176 THR A O 1
ATOM 1390 N N . PRO A 1 177 ? 10.203 -0.979 -9.017 1.00 97.56 177 PRO A N 1
ATOM 1391 C CA . PRO A 1 177 ? 9.323 -0.555 -10.108 1.00 97.56 177 PRO A CA 1
ATOM 1392 C C . PRO A 1 177 ? 8.139 -1.504 -10.349 1.00 97.56 177 PRO A C 1
ATOM 1394 O O . PRO A 1 177 ? 7.007 -1.054 -10.530 1.00 97.56 177 PRO A O 1
ATOM 1397 N N . GLU A 1 178 ? 8.377 -2.814 -10.281 1.00 97.62 178 GLU A N 1
ATOM 1398 C CA . GLU A 1 178 ? 7.393 -3.863 -10.565 1.00 97.62 178 GLU A CA 1
ATOM 1399 C C . GLU A 1 178 ? 6.301 -3.890 -9.490 1.00 97.62 178 GLU A C 1
ATOM 1401 O O . GLU A 1 178 ? 5.105 -3.888 -9.799 1.00 97.62 178 GLU A O 1
ATOM 1406 N N . ILE A 1 179 ? 6.708 -3.843 -8.215 1.00 98.00 179 ILE A N 1
ATOM 1407 C CA . ILE A 1 179 ? 5.785 -3.820 -7.074 1.00 98.00 179 ILE A CA 1
ATOM 1408 C C . ILE A 1 179 ? 4.967 -2.524 -7.082 1.00 98.00 179 ILE A C 1
ATOM 1410 O O . ILE A 1 179 ? 3.756 -2.546 -6.848 1.00 98.00 179 ILE A O 1
ATOM 1414 N N . GLU A 1 180 ? 5.611 -1.385 -7.352 1.00 97.62 180 GLU A N 1
ATOM 1415 C CA . GLU A 1 180 ? 4.939 -0.089 -7.433 1.00 97.62 180 GLU A CA 1
ATOM 1416 C C . GLU A 1 180 ? 3.873 -0.076 -8.535 1.00 97.62 180 GLU A C 1
ATOM 1418 O O . GLU A 1 180 ? 2.727 0.299 -8.268 1.00 97.62 180 GLU A O 1
ATOM 1423 N N . ALA A 1 181 ? 4.224 -0.523 -9.744 1.00 96.88 181 ALA A N 1
ATOM 1424 C CA . ALA A 1 181 ? 3.308 -0.580 -10.878 1.00 96.88 181 ALA A CA 1
ATOM 1425 C C . ALA A 1 181 ? 2.106 -1.494 -10.589 1.00 96.88 181 ALA A C 1
ATOM 1427 O O . ALA A 1 181 ? 0.958 -1.104 -10.827 1.00 96.88 181 ALA A O 1
ATOM 1428 N N . GLY A 1 182 ? 2.346 -2.679 -10.015 1.00 96.56 182 GLY A N 1
ATOM 1429 C CA . GLY A 1 182 ? 1.281 -3.590 -9.593 1.00 96.56 182 GLY A CA 1
ATOM 1430 C C . GLY A 1 182 ? 0.349 -2.955 -8.553 1.00 96.56 182 GLY A C 1
ATOM 1431 O O . GLY A 1 182 ? -0.876 -3.008 -8.689 1.00 96.56 182 GLY A O 1
ATOM 1432 N N . LEU A 1 183 ? 0.915 -2.290 -7.539 1.00 96.50 183 LEU A N 1
ATOM 1433 C CA . LEU A 1 183 ? 0.137 -1.649 -6.478 1.00 96.50 183 LEU A CA 1
ATOM 1434 C C . LEU A 1 183 ? -0.694 -0.483 -7.005 1.00 96.50 183 LEU A C 1
ATOM 1436 O O . LEU A 1 183 ? -1.853 -0.338 -6.619 1.00 96.50 183 LEU A O 1
ATOM 1440 N N . LEU A 1 184 ? -0.132 0.346 -7.886 1.00 96.00 184 LEU A N 1
ATOM 1441 C CA . LEU A 1 184 ? -0.866 1.440 -8.517 1.00 96.00 184 LEU A CA 1
ATOM 1442 C C . LEU A 1 184 ? -2.063 0.918 -9.312 1.00 96.00 184 LEU A C 1
ATOM 1444 O O . LEU A 1 184 ? -3.161 1.451 -9.144 1.00 96.00 184 LEU A O 1
ATOM 1448 N N . LYS A 1 185 ? -1.885 -0.150 -10.104 1.00 95.06 185 LYS A N 1
ATOM 1449 C CA . LYS A 1 185 ? -2.982 -0.796 -10.844 1.00 95.06 185 LYS A CA 1
ATOM 1450 C C . LYS A 1 185 ? -4.092 -1.266 -9.897 1.00 95.06 185 LYS A C 1
ATOM 1452 O O . LYS A 1 185 ? -5.252 -0.908 -10.099 1.00 95.06 185 LYS A O 1
ATOM 1457 N N . LEU A 1 186 ? -3.750 -1.986 -8.825 1.00 93.94 186 LEU A N 1
ATOM 1458 C CA . LEU A 1 186 ? -4.737 -2.467 -7.846 1.00 93.94 186 LEU A CA 1
ATOM 1459 C C . LEU A 1 186 ? -5.468 -1.326 -7.134 1.00 93.94 186 LEU A C 1
ATOM 1461 O O . LEU A 1 186 ? -6.697 -1.316 -7.042 1.00 93.94 186 LEU A O 1
ATOM 1465 N N . ILE A 1 187 ? -4.722 -0.345 -6.629 1.00 93.50 187 ILE A N 1
ATOM 1466 C CA . ILE A 1 187 ? -5.269 0.736 -5.807 1.00 93.50 187 ILE A CA 1
ATOM 1467 C C . ILE A 1 187 ? -6.114 1.713 -6.642 1.00 93.50 187 ILE A C 1
ATOM 1469 O O . ILE A 1 187 ? -7.041 2.322 -6.102 1.00 93.50 187 ILE A O 1
ATOM 1473 N N . ARG A 1 188 ? -5.802 1.894 -7.933 1.00 92.44 188 ARG A N 1
ATOM 1474 C CA . ARG A 1 188 ? -6.591 2.734 -8.851 1.00 92.44 188 ARG A CA 1
ATOM 1475 C C . ARG A 1 188 ? -7.888 2.053 -9.289 1.00 92.44 188 ARG A C 1
ATOM 1477 O O . ARG A 1 188 ? -8.890 2.745 -9.417 1.00 92.44 188 ARG A O 1
ATOM 1484 N N . ARG A 1 189 ? -7.884 0.724 -9.456 1.00 90.00 189 ARG A N 1
ATOM 1485 C CA . ARG A 1 189 ? -9.076 -0.066 -9.823 1.00 90.00 189 ARG A CA 1
ATOM 1486 C C . ARG A 1 189 ? -10.038 -0.307 -8.652 1.00 90.00 189 ARG A C 1
ATOM 1488 O O . ARG A 1 189 ? -11.231 -0.481 -8.862 1.00 90.00 189 ARG A O 1
ATOM 1495 N N . SER A 1 190 ? -9.538 -0.334 -7.418 1.00 80.12 190 SER A N 1
ATOM 1496 C CA . SER A 1 190 ? -10.341 -0.730 -6.252 1.00 80.12 190 SER A CA 1
ATOM 1497 C C . SER A 1 190 ? -11.237 0.395 -5.720 1.00 80.12 190 SER A C 1
ATOM 1499 O O . SER A 1 190 ? -10.740 1.433 -5.284 1.00 80.12 190 SER A O 1
ATOM 1501 N N . HIS A 1 191 ? -12.549 0.144 -5.619 1.00 83.31 191 HIS A N 1
ATOM 1502 C CA . HIS A 1 191 ? -13.487 1.031 -4.914 1.00 83.31 191 HIS A CA 1
ATOM 1503 C C . HIS A 1 191 ? -13.316 0.980 -3.389 1.00 83.31 191 HIS A C 1
ATOM 1505 O O . HIS A 1 191 ? -13.470 1.980 -2.707 1.00 83.31 191 HIS A O 1
ATOM 1511 N N . VAL A 1 192 ? -12.981 -0.163 -2.805 1.00 91.69 192 VAL A N 1
ATOM 1512 C CA . VAL A 1 192 ? -12.611 -0.280 -1.386 1.00 91.69 192 VAL A CA 1
ATOM 1513 C C . VAL A 1 192 ? -11.417 -1.215 -1.338 1.00 91.69 192 VAL A C 1
ATOM 1515 O O . VAL A 1 192 ? -11.388 -2.200 -2.069 1.00 91.69 192 VAL A O 1
ATOM 1518 N N . TRP A 1 193 ? -10.401 -0.894 -0.540 1.00 93.12 193 TRP A N 1
ATOM 1519 C CA . TRP A 1 193 ? -9.254 -1.793 -0.415 1.00 93.12 193 TRP A CA 1
ATOM 1520 C C . TRP A 1 193 ? -9.682 -3.083 0.278 1.00 93.12 193 TRP A C 1
ATOM 1522 O O . TRP A 1 193 ? -10.408 -3.031 1.271 1.00 93.12 193 TRP A O 1
ATOM 1532 N N . GLU A 1 194 ? -9.196 -4.218 -0.219 1.00 94.12 194 GLU A N 1
ATOM 1533 C CA . GLU A 1 194 ? -9.654 -5.544 0.205 1.00 94.12 194 GLU A CA 1
ATOM 1534 C C . GLU A 1 194 ? -9.549 -5.762 1.721 1.00 94.12 194 GLU A C 1
ATOM 1536 O O . GLU A 1 194 ? -10.486 -6.234 2.361 1.00 94.12 194 GLU A O 1
ATOM 1541 N N . CYS A 1 195 ? -8.465 -5.291 2.339 1.00 95.56 195 CYS A N 1
ATOM 1542 C CA . CYS A 1 195 ? -8.244 -5.361 3.782 1.00 95.56 195 CYS A CA 1
ATOM 1543 C C . CYS A 1 195 ? -9.310 -4.643 4.625 1.00 95.56 195 CYS A C 1
ATOM 1545 O O . CYS A 1 195 ? -9.458 -4.946 5.813 1.00 95.56 195 CYS A O 1
ATOM 1547 N N . PHE A 1 196 ? -10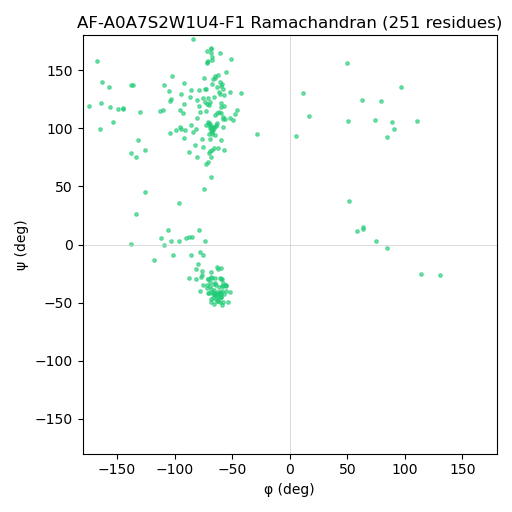.061 -3.713 4.033 1.00 95.44 196 PHE A N 1
ATOM 1548 C CA . PHE A 1 196 ? -11.124 -2.950 4.686 1.00 95.44 196 PHE A CA 1
ATOM 1549 C C . PHE A 1 196 ? -12.528 -3.333 4.225 1.00 95.44 196 PHE A C 1
ATOM 1551 O O . PHE A 1 196 ? -13.494 -2.778 4.756 1.00 95.44 196 PHE A O 1
ATOM 1558 N N . ARG A 1 197 ? -12.656 -4.284 3.292 1.00 94.38 197 ARG A N 1
ATOM 1559 C CA . ARG A 1 197 ? -13.952 -4.796 2.852 1.00 94.38 197 ARG A CA 1
ATOM 1560 C C . ARG A 1 197 ? -14.722 -5.337 4.063 1.00 94.38 197 ARG A C 1
ATOM 1562 O O . ARG A 1 197 ? -14.168 -6.061 4.898 1.00 94.38 197 ARG A O 1
ATOM 1569 N N . ASP A 1 198 ? -15.961 -4.869 4.199 1.00 94.44 198 ASP A N 1
ATOM 1570 C CA . ASP A 1 198 ? -16.917 -5.212 5.262 1.00 94.44 198 ASP A CA 1
ATOM 1571 C C . ASP A 1 198 ? -16.464 -4.918 6.702 1.00 94.44 198 ASP A C 1
ATOM 1573 O O . ASP A 1 198 ? -17.109 -5.331 7.667 1.00 94.44 198 ASP A O 1
ATOM 1577 N N . ARG A 1 199 ? -15.372 -4.165 6.895 1.00 94.12 199 ARG A N 1
ATOM 1578 C CA . ARG A 1 199 ? -14.947 -3.764 8.240 1.00 94.12 199 ARG A CA 1
ATOM 1579 C C . ARG A 1 199 ? -15.784 -2.598 8.749 1.00 94.12 199 ARG A C 1
ATOM 1581 O O . ARG A 1 199 ? -15.949 -1.579 8.075 1.00 94.12 199 ARG A O 1
ATOM 1588 N N . ILE A 1 200 ? -16.241 -2.722 9.991 1.00 94.69 200 ILE A N 1
ATOM 1589 C CA . ILE A 1 200 ? -16.974 -1.687 10.720 1.00 94.69 200 ILE A CA 1
ATOM 1590 C C . ILE A 1 200 ? -16.040 -1.063 11.756 1.00 94.69 200 ILE A C 1
ATOM 1592 O O . ILE A 1 200 ? -15.362 -1.764 12.506 1.00 94.69 200 ILE A O 1
ATOM 1596 N N . LYS A 1 201 ? -16.003 0.270 11.814 1.00 92.88 201 LYS A N 1
ATOM 1597 C CA . LYS A 1 201 ? -15.250 0.989 12.843 1.00 92.88 201 LYS A CA 1
ATOM 1598 C C . LYS A 1 201 ? -15.908 0.794 14.213 1.00 92.88 201 LYS A C 1
ATOM 1600 O O . LYS A 1 201 ? -17.048 1.237 14.368 1.00 92.88 201 LYS A O 1
ATOM 1605 N N . PRO A 1 202 ? -15.196 0.268 15.229 1.00 89.94 202 PRO A N 1
ATOM 1606 C CA . PRO A 1 202 ? -15.787 0.015 16.544 1.00 89.94 202 PRO A CA 1
ATOM 1607 C C . PRO A 1 202 ? -16.352 1.271 17.211 1.00 89.94 202 PRO A C 1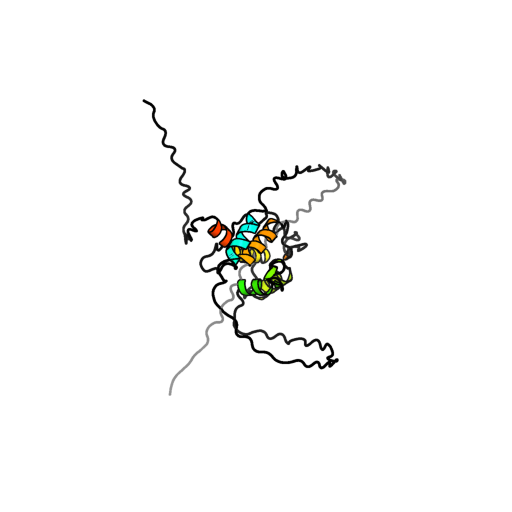
ATOM 1609 O O . PRO A 1 202 ? -17.384 1.208 17.862 1.00 89.94 202 PRO A O 1
ATOM 1612 N N . GLN A 1 203 ? -15.705 2.429 17.024 1.00 91.38 203 GLN A N 1
ATOM 1613 C CA . GLN A 1 203 ? -16.135 3.663 17.695 1.00 91.38 203 GLN A CA 1
ATOM 1614 C C . GLN A 1 203 ? -17.379 4.300 17.070 1.00 91.38 203 GLN A C 1
ATOM 1616 O O . GLN A 1 203 ? -18.064 5.065 17.737 1.00 91.38 203 GLN A O 1
ATOM 1621 N N . THR A 1 204 ? -17.632 4.068 15.779 1.00 93.88 204 THR A N 1
ATOM 1622 C CA . THR A 1 204 ? -18.681 4.791 15.042 1.00 93.88 204 THR A CA 1
ATOM 1623 C C . THR A 1 204 ? -19.781 3.889 14.504 1.00 93.88 204 THR A C 1
ATOM 1625 O O . THR A 1 204 ? -20.768 4.414 14.003 1.00 93.88 204 THR A O 1
ATOM 1628 N N . GLY A 1 205 ? -19.589 2.565 14.495 1.00 94.56 205 GLY A N 1
ATOM 1629 C CA . GLY A 1 205 ? -20.509 1.625 13.848 1.00 94.56 205 GLY A CA 1
ATOM 1630 C C . GLY A 1 205 ? -20.613 1.805 12.327 1.00 94.56 205 GLY A C 1
ATOM 1631 O O . GLY A 1 205 ? -21.538 1.299 11.707 1.00 94.56 205 GLY A O 1
ATOM 1632 N N . LYS A 1 206 ? -19.680 2.539 11.700 1.00 95.19 206 LYS A N 1
ATOM 1633 C CA . LYS A 1 206 ? -19.715 2.855 10.258 1.00 95.19 206 LYS A CA 1
ATOM 1634 C C . LYS A 1 206 ? -18.746 1.971 9.481 1.00 95.19 206 LYS A C 1
ATOM 1636 O O . LYS A 1 206 ? -17.645 1.704 9.964 1.00 95.19 206 LYS A O 1
ATOM 1641 N N . LEU A 1 207 ? -19.124 1.599 8.259 1.00 95.38 207 LEU A N 1
ATOM 1642 C CA . LEU A 1 207 ? -18.253 0.892 7.316 1.00 95.38 207 LEU A CA 1
ATOM 1643 C C . LEU A 1 207 ? -17.008 1.718 6.965 1.00 95.38 207 LEU A C 1
ATOM 1645 O O . LEU A 1 207 ? -17.073 2.936 6.754 1.00 95.38 207 LEU A O 1
ATOM 1649 N N . ILE A 1 208 ? -15.866 1.044 6.869 1.00 93.12 208 ILE A N 1
ATOM 1650 C CA . ILE A 1 208 ? -14.588 1.654 6.509 1.00 93.12 208 ILE A CA 1
ATOM 1651 C C . ILE A 1 208 ? -14.524 1.812 4.989 1.00 93.12 208 ILE A C 1
ATOM 1653 O O . ILE A 1 208 ? -14.362 0.858 4.244 1.00 93.12 208 ILE A O 1
ATOM 1657 N N . ARG A 1 209 ? -14.612 3.059 4.521 1.00 92.25 209 ARG A N 1
ATOM 1658 C CA . ARG A 1 209 ? -14.612 3.413 3.090 1.00 92.25 209 ARG A CA 1
ATOM 1659 C C . ARG A 1 209 ? -13.232 3.822 2.561 1.00 92.25 209 ARG A C 1
ATOM 1661 O O . ARG A 1 209 ? -13.108 4.753 1.763 1.00 92.25 209 ARG A O 1
ATOM 1668 N N . ILE A 1 210 ? -12.162 3.190 3.045 1.00 90.69 210 ILE A N 1
ATOM 1669 C CA . ILE A 1 210 ? -10.817 3.464 2.523 1.00 90.69 210 ILE A CA 1
ATOM 1670 C C . ILE A 1 210 ? -10.659 2.789 1.159 1.00 90.69 210 ILE A C 1
ATOM 1672 O O . ILE A 1 210 ? -10.888 1.595 1.025 1.00 90.69 210 ILE A O 1
ATOM 1676 N N . GLY A 1 211 ? -10.263 3.577 0.159 1.00 86.19 211 GLY A N 1
ATOM 1677 C CA . GLY A 1 211 ? -10.168 3.149 -1.240 1.00 86.19 211 GLY A CA 1
ATOM 1678 C C . GLY A 1 211 ? -11.159 3.862 -2.160 1.00 86.19 211 GLY A C 1
ATOM 1679 O O . GLY A 1 211 ? -10.821 4.097 -3.309 1.00 86.19 211 GLY A O 1
ATOM 1680 N N . VAL A 1 212 ? -12.290 4.359 -1.633 1.00 86.50 212 VAL A N 1
ATOM 1681 C CA . VAL A 1 212 ? -13.418 4.879 -2.450 1.00 86.50 212 VAL A CA 1
ATOM 1682 C C . VAL A 1 212 ? -13.043 6.009 -3.391 1.00 86.50 212 VAL A C 1
ATOM 1684 O O . VAL A 1 212 ? -13.581 6.103 -4.486 1.00 86.50 212 VAL A O 1
ATOM 1687 N N . LYS A 1 213 ? -12.096 6.865 -3.005 1.00 80.19 213 LYS A N 1
ATOM 1688 C CA . LYS A 1 213 ? -11.666 7.980 -3.860 1.00 80.19 213 LYS A CA 1
ATOM 1689 C C . LYS A 1 213 ? -10.587 7.616 -4.889 1.00 80.19 213 LYS A C 1
ATOM 1691 O O . LYS A 1 213 ? -10.092 8.536 -5.536 1.00 80.19 213 LYS A O 1
ATOM 1696 N N . ALA A 1 214 ? -10.229 6.333 -5.021 1.00 75.00 214 ALA A N 1
ATOM 1697 C CA . ALA A 1 214 ? -9.030 5.830 -5.696 1.00 75.00 214 ALA A CA 1
ATOM 1698 C C . ALA A 1 214 ? -7.741 6.550 -5.233 1.00 75.00 214 ALA A C 1
ATOM 1700 O O . ALA A 1 214 ? -7.747 7.666 -4.702 1.00 75.00 214 ALA A O 1
ATOM 1701 N N . CYS A 1 215 ? -6.575 5.923 -5.375 1.00 79.56 215 CYS A N 1
ATOM 1702 C CA . CYS A 1 215 ? -5.333 6.680 -5.204 1.00 79.56 215 CYS A CA 1
ATOM 1703 C C . CYS A 1 215 ? -4.971 7.338 -6.533 1.00 79.56 215 CYS A C 1
ATOM 1705 O O . CYS A 1 215 ? -4.435 6.689 -7.422 1.00 79.56 215 CYS A O 1
ATOM 1707 N N . ARG A 1 216 ? -5.225 8.645 -6.645 1.00 86.50 216 ARG A N 1
ATOM 1708 C CA . ARG A 1 216 ? -4.776 9.465 -7.786 1.00 86.50 216 ARG A CA 1
ATOM 1709 C C . ARG A 1 216 ? -3.300 9.866 -7.698 1.00 86.50 216 ARG A C 1
ATOM 1711 O O . ARG A 1 216 ? -2.868 10.782 -8.386 1.00 86.50 216 ARG A O 1
ATOM 1718 N N . ALA A 1 217 ? -2.539 9.258 -6.791 1.00 86.94 217 ALA A N 1
ATOM 1719 C CA . ALA A 1 217 ? -1.134 9.590 -6.655 1.00 86.94 217 ALA A CA 1
ATOM 1720 C C . ALA A 1 217 ? -0.329 8.985 -7.808 1.00 86.94 217 ALA A C 1
ATOM 1722 O O . ALA A 1 217 ? -0.606 7.864 -8.242 1.00 86.94 217 ALA A O 1
ATOM 1723 N N . VAL A 1 218 ? 0.676 9.735 -8.253 1.00 93.38 218 VAL A N 1
ATOM 1724 C CA . VAL A 1 218 ? 1.690 9.270 -9.200 1.00 93.38 218 VAL A CA 1
ATOM 1725 C C . VAL A 1 218 ? 2.809 8.601 -8.408 1.00 93.38 218 VAL A C 1
ATOM 1727 O O . VAL A 1 218 ? 3.333 9.206 -7.456 1.00 93.38 218 VAL A O 1
ATOM 1730 N N . GLY A 1 219 ? 3.141 7.367 -8.781 1.00 95.12 219 GLY A N 1
ATOM 1731 C CA . GLY A 1 219 ? 4.210 6.584 -8.164 1.00 95.12 219 GLY A CA 1
ATOM 1732 C C . GLY A 1 219 ? 5.579 7.247 -8.284 1.00 95.12 219 GLY A C 1
ATOM 1733 O O . GLY A 1 219 ? 5.765 8.212 -9.030 1.00 95.12 219 GLY A O 1
ATOM 1734 N N . HIS A 1 220 ? 6.543 6.780 -7.499 1.00 95.19 220 HIS A N 1
ATOM 1735 C CA . HIS A 1 220 ? 7.905 7.280 -7.568 1.00 95.19 220 HIS A CA 1
ATOM 1736 C C . HIS A 1 220 ? 8.551 6.931 -8.911 1.00 95.19 220 HIS A C 1
ATOM 1738 O O . HIS A 1 220 ? 9.049 7.834 -9.581 1.00 95.19 220 HIS A O 1
ATOM 1744 N N . HIS A 1 221 ? 8.501 5.663 -9.311 1.00 96.50 221 HIS A N 1
ATOM 1745 C CA . HIS A 1 221 ? 9.069 5.172 -10.565 1.00 96.50 221 HIS A CA 1
ATOM 1746 C C . HIS A 1 221 ? 8.256 5.641 -11.770 1.00 96.50 221 HIS A C 1
ATOM 1748 O O . HIS A 1 221 ? 8.844 6.065 -12.760 1.00 96.50 221 HIS A O 1
ATOM 1754 N N . GLU A 1 222 ? 6.927 5.703 -11.643 1.00 95.75 222 GLU A N 1
ATOM 1755 C CA . GLU A 1 222 ? 6.054 6.313 -12.660 1.00 95.75 222 GLU A CA 1
ATOM 1756 C C . GLU A 1 222 ? 6.455 7.776 -12.936 1.00 95.75 222 GLU A C 1
ATOM 1758 O O . GLU A 1 222 ? 6.570 8.201 -14.082 1.00 95.75 222 GLU A O 1
ATOM 1763 N N . ARG A 1 223 ? 6.763 8.555 -11.891 1.00 94.62 223 ARG A N 1
ATOM 1764 C CA . ARG A 1 223 ? 7.203 9.952 -12.041 1.00 94.62 223 ARG A CA 1
ATOM 1765 C C . ARG A 1 223 ? 8.579 10.084 -12.690 1.00 94.62 223 ARG A C 1
ATOM 1767 O O . ARG A 1 223 ? 8.791 11.021 -13.459 1.00 94.62 223 ARG A O 1
ATOM 1774 N N . LEU A 1 224 ? 9.504 9.181 -12.359 1.00 93.50 224 LEU A N 1
ATOM 1775 C CA . LEU A 1 224 ? 10.830 9.139 -12.979 1.00 93.50 224 LEU A CA 1
ATOM 1776 C C . LEU A 1 224 ? 10.728 8.804 -14.472 1.00 93.50 224 LEU A C 1
ATOM 1778 O O . LEU A 1 224 ? 11.380 9.466 -15.274 1.00 93.50 224 LEU A O 1
ATOM 1782 N N . ALA A 1 225 ? 9.868 7.850 -14.842 1.00 94.12 225 ALA A N 1
ATOM 1783 C CA . ALA A 1 225 ? 9.616 7.478 -16.233 1.00 94.12 225 ALA A CA 1
ATOM 1784 C C . ALA A 1 225 ? 9.045 8.643 -17.060 1.00 94.12 225 ALA A C 1
ATOM 1786 O O . ALA A 1 225 ? 9.437 8.839 -18.204 1.00 94.12 225 ALA A O 1
ATOM 1787 N N . LEU A 1 226 ? 8.196 9.480 -16.454 1.00 93.69 226 LEU A N 1
ATOM 1788 C CA . LEU A 1 226 ? 7.647 10.688 -17.082 1.00 93.69 226 LEU A CA 1
ATOM 1789 C C . LEU A 1 226 ? 8.661 11.843 -17.218 1.00 93.69 226 LEU A C 1
ATOM 1791 O O . LEU A 1 226 ? 8.280 12.951 -17.592 1.00 93.69 226 LEU A O 1
ATOM 1795 N N . GLY A 1 227 ? 9.930 11.650 -16.836 1.00 92.31 227 GLY A N 1
ATOM 1796 C CA . GLY A 1 227 ? 10.956 12.699 -16.884 1.00 92.31 227 GLY A CA 1
ATOM 1797 C C . GLY A 1 227 ? 10.675 13.886 -15.955 1.00 92.31 227 GLY A C 1
ATOM 1798 O O . GLY A 1 227 ? 11.303 14.941 -16.066 1.00 92.31 227 GLY A O 1
ATOM 1799 N N . THR A 1 228 ? 9.731 13.742 -15.020 1.00 88.81 228 THR A N 1
ATOM 1800 C CA . THR A 1 228 ? 9.388 14.813 -14.088 1.00 88.81 228 THR A CA 1
ATOM 1801 C C . THR A 1 228 ? 10.524 14.951 -13.083 1.00 88.81 228 THR A C 1
ATOM 1803 O O . THR A 1 228 ? 10.769 14.044 -12.283 1.00 88.81 228 THR A O 1
ATOM 1806 N N . LYS A 1 229 ? 11.217 16.097 -13.089 1.00 80.44 229 LYS A N 1
ATOM 1807 C CA . LYS A 1 229 ? 12.242 16.397 -12.082 1.00 80.44 229 LYS A CA 1
ATOM 1808 C C . LYS A 1 229 ? 11.606 16.334 -10.697 1.00 80.44 229 LYS A C 1
ATOM 1810 O O . LYS A 1 229 ? 10.791 17.176 -10.326 1.00 80.44 229 LYS A O 1
ATOM 1815 N N . VAL A 1 230 ? 11.965 15.305 -9.935 1.00 70.75 230 VAL A N 1
ATOM 1816 C CA . VAL A 1 230 ? 11.509 15.151 -8.558 1.00 70.75 230 VAL A CA 1
ATOM 1817 C C . VAL A 1 230 ? 12.305 16.131 -7.715 1.00 70.75 230 VAL A C 1
ATOM 1819 O O . VAL A 1 230 ? 13.380 15.806 -7.216 1.00 70.75 230 VAL A O 1
ATOM 1822 N N . GLU A 1 231 ? 11.792 17.345 -7.550 1.00 68.62 231 GLU A N 1
ATOM 1823 C CA . GLU A 1 231 ? 12.282 18.205 -6.484 1.00 68.62 231 GLU A CA 1
ATOM 1824 C C . GLU A 1 231 ? 11.887 17.552 -5.162 1.00 68.62 231 GLU A C 1
ATOM 1826 O O . GLU A 1 231 ? 10.747 17.629 -4.700 1.00 68.62 231 GLU A O 1
ATOM 1831 N N . VAL A 1 232 ? 12.841 16.838 -4.566 1.00 62.25 232 VAL A N 1
ATOM 1832 C CA . VAL A 1 232 ? 12.735 16.270 -3.223 1.00 62.25 232 VAL A CA 1
ATOM 1833 C C . VAL A 1 232 ? 12.846 17.444 -2.246 1.00 62.25 232 VAL A C 1
ATOM 1835 O O . VAL A 1 232 ? 13.843 17.654 -1.562 1.00 62.25 232 VAL A O 1
ATOM 1838 N N . GLY A 1 233 ? 11.815 18.287 -2.245 1.00 52.00 233 GLY A N 1
ATOM 1839 C CA . GLY A 1 233 ? 11.730 19.479 -1.428 1.00 52.00 233 GLY A CA 1
ATOM 1840 C C . GLY A 1 233 ? 11.527 19.085 0.026 1.00 52.00 233 GLY A C 1
ATOM 1841 O O . GLY A 1 233 ? 10.433 18.715 0.448 1.00 52.00 233 GLY A O 1
ATOM 1842 N N . CYS A 1 234 ? 12.576 19.203 0.831 1.00 43.34 234 CYS A N 1
ATOM 1843 C CA . CYS A 1 234 ? 12.495 19.200 2.290 1.00 43.34 234 CYS A CA 1
ATOM 1844 C C . CYS A 1 234 ? 11.923 20.543 2.785 1.00 43.34 234 CYS A C 1
ATOM 1846 O O . CYS A 1 234 ? 12.485 21.177 3.670 1.00 43.34 234 CYS A O 1
ATOM 1848 N N . LYS A 1 235 ? 10.817 21.035 2.205 1.00 46.75 235 LYS A N 1
ATOM 1849 C CA . LYS A 1 235 ? 10.183 22.278 2.663 1.00 46.75 235 LYS A CA 1
ATOM 1850 C C . LYS A 1 235 ? 9.330 21.986 3.899 1.00 46.75 235 LYS A C 1
ATOM 1852 O O . LYS A 1 235 ? 8.106 21.945 3.850 1.00 46.75 235 LYS A O 1
ATOM 1857 N N . ARG A 1 236 ? 9.999 21.800 5.043 1.00 47.88 236 ARG A N 1
ATOM 1858 C CA . ARG A 1 236 ? 9.420 22.133 6.353 1.00 47.88 236 ARG A CA 1
ATOM 1859 C C . ARG A 1 236 ? 9.347 23.656 6.436 1.00 47.88 236 ARG A C 1
ATOM 1861 O O . ARG A 1 236 ? 10.217 24.299 7.004 1.00 47.88 236 ARG A O 1
ATOM 1868 N N . GLY A 1 237 ? 8.340 24.232 5.799 1.00 45.38 237 GLY A N 1
ATOM 1869 C CA . GLY A 1 237 ? 8.109 25.666 5.825 1.00 45.38 237 GLY A CA 1
ATOM 1870 C C . GLY A 1 237 ? 6.805 25.982 5.124 1.00 45.38 237 GLY A C 1
ATOM 1871 O O . GLY A 1 237 ? 6.649 25.665 3.947 1.00 45.38 237 GLY A O 1
ATOM 1872 N N . ASN A 1 238 ? 5.869 26.581 5.856 1.00 49.03 238 ASN A N 1
ATOM 1873 C CA . ASN A 1 238 ? 4.696 27.229 5.287 1.00 49.03 238 ASN A CA 1
ATOM 1874 C C . ASN A 1 238 ? 5.147 28.173 4.161 1.00 49.03 238 ASN A C 1
ATOM 1876 O O . ASN A 1 238 ? 5.709 29.233 4.415 1.00 49.03 238 ASN A O 1
ATOM 1880 N N . SER A 1 239 ? 4.903 27.807 2.910 1.00 41.28 239 SER A N 1
ATOM 1881 C CA . SER A 1 239 ? 4.870 28.767 1.810 1.00 41.28 239 SER A CA 1
ATOM 1882 C C . SER A 1 239 ? 3.699 28.429 0.914 1.00 41.28 239 SER A C 1
ATOM 1884 O O . SER A 1 239 ? 3.826 27.833 -0.149 1.00 41.28 239 SER A O 1
ATOM 1886 N N . SER A 1 240 ? 2.530 28.841 1.386 1.00 44.50 240 SER A N 1
ATOM 1887 C CA . SER A 1 240 ? 1.477 29.343 0.521 1.00 44.50 240 SER A CA 1
ATOM 1888 C C . SER A 1 240 ? 1.962 30.647 -0.120 1.00 44.50 240 SER A C 1
ATOM 1890 O O . SER A 1 240 ? 1.667 31.731 0.371 1.00 44.50 240 SER A O 1
ATOM 1892 N N . VAL A 1 241 ? 2.734 30.543 -1.198 1.00 42.94 241 VAL A N 1
ATOM 1893 C CA . VAL A 1 241 ? 2.798 31.596 -2.214 1.00 42.94 241 VAL A CA 1
ATOM 1894 C C . VAL A 1 241 ? 2.631 30.879 -3.541 1.00 42.94 241 VAL A C 1
ATOM 1896 O O . VAL A 1 241 ? 3.578 30.365 -4.127 1.00 42.94 241 VAL A O 1
ATOM 1899 N N . VAL A 1 242 ? 1.371 30.757 -3.950 1.00 49.12 242 VAL A N 1
ATOM 1900 C CA . VAL A 1 242 ? 1.021 30.493 -5.341 1.00 49.12 242 VAL A CA 1
ATOM 1901 C C . VAL A 1 242 ? 1.412 31.762 -6.084 1.00 49.12 242 VAL A C 1
ATOM 1903 O O . VAL A 1 242 ? 0.701 32.762 -6.024 1.00 49.12 242 VAL A O 1
ATOM 1906 N N . GLU A 1 243 ? 2.590 31.755 -6.696 1.00 43.56 243 GLU A N 1
ATOM 1907 C CA . GLU A 1 243 ? 2.993 32.811 -7.613 1.00 43.56 243 GLU A CA 1
ATOM 1908 C C . GLU A 1 243 ? 2.082 32.693 -8.841 1.00 43.56 243 GLU A C 1
ATOM 1910 O O . GLU A 1 243 ? 2.205 31.773 -9.650 1.00 43.56 243 GLU A O 1
ATOM 1915 N N . GLN A 1 244 ? 1.065 33.556 -8.909 1.00 49.44 244 GLN A N 1
ATOM 1916 C CA . GLN A 1 244 ? 0.223 33.657 -10.093 1.00 49.44 244 GLN A CA 1
ATOM 1917 C C . GLN A 1 244 ? 1.090 34.125 -11.271 1.00 49.44 244 GLN A C 1
ATOM 1919 O O . GLN A 1 244 ? 1.869 35.068 -11.109 1.00 49.44 244 GLN A O 1
ATOM 1924 N N . PRO A 1 245 ? 0.954 33.516 -12.461 1.00 49.81 245 PRO A N 1
ATOM 1925 C CA . PRO A 1 245 ? 1.673 33.968 -13.641 1.00 49.81 245 PRO A CA 1
ATOM 1926 C C . PRO A 1 245 ? 1.248 35.402 -13.972 1.00 49.81 245 PRO A C 1
ATOM 1928 O O . PRO A 1 245 ? 0.097 35.656 -14.324 1.00 49.81 245 PRO A O 1
ATOM 1931 N N . GLN A 1 246 ? 2.179 36.353 -13.858 1.00 51.62 246 GLN A N 1
ATOM 1932 C CA . GLN A 1 246 ? 1.963 37.714 -14.335 1.00 51.62 246 GLN A CA 1
ATOM 1933 C C . GLN A 1 246 ? 1.841 37.685 -15.861 1.00 51.62 246 GLN A C 1
ATOM 1935 O O . GLN A 1 246 ? 2.835 37.628 -16.587 1.00 51.62 246 GLN A O 1
ATOM 1940 N N . THR A 1 247 ? 0.611 37.736 -16.365 1.00 55.97 247 THR A N 1
ATOM 1941 C CA . THR A 1 247 ? 0.342 38.015 -17.774 1.00 55.97 247 THR A CA 1
ATOM 1942 C C . THR A 1 247 ? 0.829 39.427 -18.083 1.00 55.97 247 THR A C 1
ATOM 1944 O O . THR A 1 247 ? 0.186 40.416 -17.722 1.00 55.97 247 THR A O 1
ATOM 1947 N N . LYS A 1 248 ? 1.987 39.531 -18.741 1.00 64.38 248 LYS A N 1
ATOM 1948 C CA . LYS A 1 248 ? 2.472 40.785 -19.319 1.00 64.38 248 LYS A CA 1
ATOM 1949 C C . LYS A 1 248 ? 1.488 41.221 -20.403 1.00 64.38 248 LYS A C 1
ATOM 1951 O O . LYS A 1 248 ? 1.440 40.649 -21.487 1.00 64.38 248 LYS A O 1
ATOM 1956 N N . ARG A 1 249 ? 0.678 42.226 -20.080 1.00 62.16 249 ARG A N 1
ATOM 1957 C CA . ARG A 1 249 ? -0.225 42.903 -21.010 1.00 62.16 249 ARG A CA 1
ATOM 1958 C C . ARG A 1 249 ? 0.635 43.725 -21.975 1.00 62.16 249 ARG A C 1
ATOM 1960 O O . ARG A 1 249 ? 1.168 44.762 -21.588 1.00 62.16 249 ARG A O 1
ATOM 1967 N N . LEU A 1 250 ? 0.815 43.228 -23.197 1.00 66.25 250 LEU A N 1
ATOM 1968 C CA . LEU A 1 250 ? 1.400 43.989 -24.302 1.00 66.25 250 LEU A CA 1
ATOM 1969 C C . LEU A 1 250 ? 0.522 45.224 -24.550 1.00 66.25 250 LEU A C 1
ATOM 1971 O O . LEU A 1 250 ? -0.668 45.093 -24.833 1.00 66.25 250 LEU A O 1
ATOM 1975 N N . LYS A 1 251 ? 1.098 46.419 -24.386 1.00 64.94 251 LYS A N 1
ATOM 1976 C CA . LYS A 1 251 ? 0.519 47.657 -24.911 1.00 64.94 251 LYS A CA 1
ATOM 1977 C C . LYS A 1 251 ? 0.841 47.690 -26.402 1.00 64.94 251 LYS A C 1
ATOM 1979 O O . LYS A 1 251 ? 2.012 47.729 -26.759 1.00 64.94 251 LYS A O 1
ATOM 1984 N N . SER A 1 252 ? -0.188 47.609 -27.233 1.00 68.81 252 SER A N 1
ATOM 1985 C CA . SER A 1 252 ? -0.119 47.983 -28.642 1.00 68.81 252 SER A CA 1
ATOM 1986 C C . SER A 1 252 ? 0.004 49.503 -28.738 1.00 68.81 252 SER A C 1
ATOM 1988 O O . SER A 1 252 ? -0.806 50.206 -28.124 1.00 68.81 252 SER A O 1
ATOM 1990 N N . GLU A 1 253 ? 1.026 49.971 -29.450 1.00 69.31 253 GLU A N 1
ATOM 1991 C CA . GLU A 1 253 ? 1.118 51.340 -29.978 1.00 69.31 253 GLU A CA 1
ATOM 1992 C C . GLU A 1 253 ? 0.151 51.546 -31.148 1.00 69.31 253 GLU A C 1
ATOM 1994 O O . GLU A 1 253 ? -0.109 50.558 -31.878 1.00 69.31 253 GLU A O 1
#

Solvent-accessible surface area (backbone atoms only — not comparable to full-atom values): 17417 Å² total; per-residue (Å²): 137,85,82,85,89,84,82,88,87,82,83,81,82,80,81,79,76,81,82,79,82,74,89,79,76,88,79,84,74,84,79,75,85,83,78,92,76,84,74,76,80,76,80,74,78,77,80,69,79,69,80,79,87,74,90,80,64,78,67,66,67,54,52,58,61,56,62,67,70,69,79,81,83,81,88,81,85,87,82,88,82,87,88,80,90,84,90,79,90,79,85,90,79,81,88,72,82,73,77,72,74,86,71,82,77,87,75,80,78,61,47,73,63,63,48,45,56,74,32,48,44,71,46,99,83,69,48,71,45,47,70,40,48,43,27,50,65,41,50,52,54,48,51,70,49,40,97,63,80,59,96,53,51,69,62,48,50,52,50,57,53,48,32,24,39,41,43,76,44,90,90,48,73,54,61,58,66,68,57,38,54,44,45,51,55,52,42,50,70,29,59,48,37,63,47,35,60,92,36,60,39,86,93,72,74,41,73,49,69,55,35,57,83,35,58,87,72,66,36,43,57,60,36,54,74,70,66,51,81,78,76,83,71,83,69,89,59,97,71,94,68,84,78,72,83,81,79,80,76,79,79,82,132

Radius of gyration: 31.86 Å; Cα contacts (8 Å, |Δi|>4): 154; chains: 1; bounding box: 79×95×104 Å